Protein AF-0000000079002861 (afdb_homodimer)

Sequence (364 aa):
MEYLFELVPWKKKLVDEIVDLAKDFFSIYTIPEGPGGYPGIYSLATAMYLKYKYDLKTFPHVRLYDINRLALLSIANAVEAYGLDGLVLLRGDKPWQGRIVEDIGTEEALGLLKKKNYRFRKGAIISLRYPFEKIMERIRLGADFYHAINYDASKDQLLSMIYREASRLGVKILCIYSFRDWMEYLFELVPWKKKLVDEIVDLAKDFFSIYTIPEGPGGYPGIYSLATAMYLKYKYDLKTFPHVRLYDINRLALLSIANAVEAYGLDGLVLLRGDKPWQGRIVEDIGTEEALGLLKKKNYRFRKGAIISLRYPFEKIMERIRLGADFYHAINYDASKDQLLSMIYREASRLGVKILCIYSFRDW

Secondary structure (DSSP, 8-state):
--EEEE---S-HHHHHHHHHHHTTT--EEEE-SSGGG---S-HHHHHHHHHHHH--EEEEEEETTSB-HHHHHHHHHHHHHTT-SEEEEE--SPPSSS----SS-HHHHHHHHHHTT-SSEEEEEEETTS-HHHHHHHHTT--SEEEEES--GGGHHHHHHHHHHHHHHT-EEEEEEEGGG-/--EEEE---S-HHHHHHHHHHHTTT--EEEE-SSGGG---S-HHHHHHHHHHHH--EEEEEEEGGGB-HHHHHHHHHHHHHTT-SEEEEE--SPPSSS----SS-HHHHHHHHHHTT-SSEEEEEEETTS-HHHHHHHHTT--SEEEEES--GGGHHHHHHHHHHHHHHT-EEEEEEEGGG-

Structure (mmCIF, N/CA/C/O backbone):
data_AF-0000000079002861-model_v1
#
loop_
_entity.id
_entity.type
_entity.pdbx_description
1 polymer 'Methylenetetrahydrofolate reductase (NAD(P)H)'
#
loop_
_atom_site.group_PDB
_atom_site.id
_atom_site.type_symbol
_atom_site.label_atom_id
_atom_site.label_alt_id
_atom_site.label_comp_id
_atom_site.label_asym_id
_atom_site.label_entity_id
_atom_site.label_seq_id
_atom_site.pdbx_PDB_ins_code
_atom_site.Cartn_x
_atom_site.Cartn_y
_atom_site.Cartn_z
_atom_site.occupancy
_atom_site.B_iso_or_equiv
_atom_site.auth_seq_id
_atom_site.auth_comp_id
_atom_site.auth_asym_id
_atom_site.auth_atom_id
_atom_site.pdbx_PDB_model_num
ATOM 1 N N . MET A 1 1 ? -7.52 -27.984 -9.594 1 53.09 1 MET A N 1
ATOM 2 C CA . MET A 1 1 ? -7.055 -26.688 -10.078 1 53.09 1 MET A CA 1
ATOM 3 C C . MET A 1 1 ? -7.93 -25.562 -9.531 1 53.09 1 MET A C 1
ATOM 5 O O . MET A 1 1 ? -9.156 -25.703 -9.469 1 53.09 1 MET A O 1
ATOM 9 N N . GLU A 1 2 ? -7.305 -24.703 -8.742 1 64.56 2 GLU A N 1
ATOM 10 C CA . GLU A 1 2 ? -8.078 -23.562 -8.258 1 64.56 2 GLU A CA 1
ATOM 11 C C . GLU A 1 2 ? -8.055 -22.422 -9.266 1 64.56 2 GLU A C 1
ATOM 13 O O . GLU A 1 2 ? -7.051 -22.188 -9.945 1 64.56 2 GLU A O 1
ATOM 18 N N . TYR A 1 3 ? -9.258 -22.031 -9.648 1 71.38 3 TYR A N 1
ATOM 19 C CA . TYR A 1 3 ? -9.391 -20.922 -10.586 1 71.38 3 TYR A CA 1
ATOM 20 C C . TYR A 1 3 ? -9.523 -19.594 -9.852 1 71.38 3 TYR A C 1
ATOM 22 O O . TYR A 1 3 ? -10.195 -19.516 -8.82 1 71.38 3 TYR A O 1
ATOM 30 N N . LEU A 1 4 ? -8.594 -18.766 -10.266 1 81.06 4 LEU A N 1
ATOM 31 C CA . LEU A 1 4 ? -8.68 -17.406 -9.742 1 81.06 4 LEU A CA 1
ATOM 32 C C . LEU A 1 4 ? -9.016 -16.406 -10.852 1 81.06 4 LEU A C 1
ATOM 34 O O . LEU A 1 4 ? -8.711 -16.656 -12.016 1 81.06 4 LEU A O 1
ATOM 38 N N . PHE A 1 5 ? -9.734 -15.453 -10.438 1 85.88 5 PHE A N 1
ATOM 39 C CA . PHE A 1 5 ? -10.055 -14.375 -11.367 1 85.88 5 PHE A CA 1
ATOM 40 C C . PHE A 1 5 ? -9.047 -13.234 -11.242 1 85.88 5 PHE A C 1
ATOM 42 O O . PHE A 1 5 ? -8.766 -12.766 -10.141 1 85.88 5 PHE A O 1
ATOM 49 N N . GLU A 1 6 ? -8.461 -12.891 -12.32 1 89.69 6 GLU A N 1
ATOM 50 C CA . GLU A 1 6 ? -7.594 -11.719 -12.312 1 89.69 6 GLU A CA 1
ATOM 51 C C . GLU A 1 6 ? -8.398 -10.43 -12.453 1 89.69 6 GLU A C 1
ATOM 53 O O . GLU A 1 6 ? -9.109 -10.25 -13.445 1 89.69 6 GLU A O 1
ATOM 58 N N . LEU A 1 7 ? -8.328 -9.594 -11.539 1 92.69 7 LEU A N 1
ATOM 59 C CA . LEU A 1 7 ? -8.984 -8.297 -11.555 1 92.69 7 LEU A CA 1
ATOM 60 C C . LEU A 1 7 ? -7.965 -7.164 -11.617 1 92.69 7 LEU A C 1
ATOM 62 O O . LEU A 1 7 ? -7.27 -6.898 -10.633 1 92.69 7 LEU A O 1
ATOM 66 N N . VAL A 1 8 ? -7.852 -6.508 -12.773 1 93.25 8 VAL A N 1
ATOM 67 C CA . VAL A 1 8 ? -6.949 -5.371 -12.93 1 93.25 8 VAL A CA 1
ATOM 68 C C . VAL A 1 8 ? -7.633 -4.102 -12.43 1 93.25 8 VAL A C 1
ATOM 70 O O . VAL A 1 8 ? -8.664 -3.689 -12.961 1 93.25 8 VAL A O 1
ATOM 73 N N . PRO A 1 9 ? -7.07 -3.473 -11.445 1 96.88 9 PRO A N 1
ATOM 74 C CA . PRO A 1 9 ? -7.773 -2.359 -10.797 1 96.88 9 PRO A CA 1
ATOM 75 C C . PRO A 1 9 ? -7.422 -1.007 -11.414 1 96.88 9 PRO A C 1
ATOM 77 O O . PRO A 1 9 ? -6.828 -0.156 -10.75 1 96.88 9 PRO A O 1
ATOM 80 N N . TRP A 1 10 ? -7.977 -0.699 -12.57 1 96.25 10 TRP A N 1
ATOM 81 C CA . TRP A 1 10 ? -7.727 0.567 -13.25 1 96.25 10 TRP A CA 1
ATOM 82 C C . TRP A 1 10 ? -8.633 1.666 -12.711 1 96.25 10 TRP A C 1
ATOM 84 O O . TRP A 1 10 ? -8.18 2.789 -12.469 1 96.25 10 TRP A O 1
ATOM 94 N N . LYS A 1 11 ? -9.898 1.32 -12.594 1 96.62 11 LYS A N 1
ATOM 95 C CA . LYS A 1 11 ? -10.922 2.225 -12.086 1 96.62 11 LYS A CA 1
ATOM 96 C C . LYS A 1 11 ? -11.844 1.511 -11.102 1 96.62 11 LYS A C 1
ATOM 98 O O . LYS A 1 11 ? -12.188 0.343 -11.297 1 96.62 11 LYS A O 1
ATOM 103 N N . LYS A 1 12 ? -12.188 2.248 -10.125 1 97 12 LYS A N 1
ATOM 104 C CA . LYS A 1 12 ? -13.047 1.662 -9.102 1 97 12 LYS A CA 1
ATOM 105 C C . LYS A 1 12 ? -14.359 1.176 -9.711 1 97 12 LYS A C 1
ATOM 107 O O . LYS A 1 12 ? -14.867 0.11 -9.344 1 97 12 LYS A O 1
ATOM 112 N N . LYS A 1 13 ? -14.961 1.957 -10.578 1 96.5 13 LYS A N 1
ATOM 113 C CA . LYS A 1 13 ? -16.219 1.568 -11.211 1 96.5 13 LYS A CA 1
ATOM 114 C C . LYS A 1 13 ? -16.078 0.218 -11.914 1 96.5 13 LYS A C 1
ATOM 116 O O . LYS A 1 13 ? -16.969 -0.636 -11.797 1 96.5 13 LYS A O 1
ATOM 121 N N . LEU A 1 14 ? -15.023 0.038 -12.633 1 94.69 14 LEU A N 1
ATOM 122 C CA . LEU A 1 14 ? -14.773 -1.219 -13.328 1 94.69 14 LEU A CA 1
ATOM 123 C C . LEU A 1 14 ? -14.57 -2.359 -12.336 1 94.69 14 LEU A C 1
ATOM 125 O O . LEU A 1 14 ? -15.062 -3.469 -12.555 1 94.69 14 LEU A O 1
ATOM 129 N N . VAL A 1 15 ? -13.875 -2.098 -11.242 1 95.81 15 VAL A N 1
ATOM 130 C CA . VAL A 1 15 ? -13.672 -3.082 -10.18 1 95.81 15 VAL A CA 1
ATOM 131 C C . VAL A 1 15 ? -15.023 -3.551 -9.648 1 95.81 15 VAL A C 1
ATOM 133 O O . VAL A 1 15 ? -15.289 -4.754 -9.578 1 95.81 15 VAL A O 1
ATOM 136 N N . ASP A 1 16 ? -15.875 -2.588 -9.359 1 96.38 16 ASP A N 1
ATOM 137 C CA . ASP A 1 16 ? -17.188 -2.91 -8.812 1 96.38 16 ASP A CA 1
ATOM 138 C C . ASP A 1 16 ? -18.016 -3.711 -9.812 1 96.38 16 ASP A C 1
ATOM 140 O O . ASP A 1 16 ? -18.656 -4.695 -9.445 1 96.38 16 ASP A O 1
ATOM 144 N N . GLU A 1 17 ? -18 -3.32 -11.039 1 95.19 17 GLU A N 1
ATOM 145 C CA . GLU A 1 17 ? -18.766 -3.996 -12.078 1 95.19 17 GLU A CA 1
ATOM 146 C C . GLU A 1 17 ? -18.297 -5.434 -12.266 1 95.19 17 GLU A C 1
ATOM 148 O O . GLU A 1 17 ? -19.109 -6.352 -12.391 1 95.19 17 GLU A O 1
ATOM 153 N N . ILE A 1 18 ? -17.016 -5.613 -12.281 1 92.25 18 ILE A N 1
ATOM 154 C CA . ILE A 1 18 ? -16.438 -6.941 -12.461 1 92.25 18 ILE A CA 1
ATOM 155 C C . ILE A 1 18 ? -16.812 -7.832 -11.273 1 92.25 18 ILE A C 1
ATOM 157 O O . ILE A 1 18 ? -17.219 -8.977 -11.461 1 92.25 18 ILE A O 1
ATOM 161 N N . VAL A 1 19 ? -16.688 -7.309 -10.07 1 94.06 19 VAL A N 1
ATOM 162 C CA . VAL A 1 19 ? -17 -8.078 -8.867 1 94.06 19 VAL A CA 1
ATOM 163 C C . VAL A 1 19 ? -18.484 -8.453 -8.867 1 94.06 19 VAL A C 1
ATOM 165 O O . VAL A 1 19 ? -18.844 -9.602 -8.602 1 94.06 19 VAL A O 1
ATOM 168 N N . ASP A 1 20 ? -19.328 -7.512 -9.211 1 94.25 20 ASP A N 1
ATOM 169 C CA . ASP A 1 20 ? -20.766 -7.762 -9.234 1 94.25 20 ASP A CA 1
ATOM 170 C C . ASP A 1 20 ? -21.109 -8.883 -10.211 1 94.25 20 ASP A C 1
ATOM 172 O O . ASP A 1 20 ? -22.031 -9.68 -9.953 1 94.25 20 ASP A O 1
ATOM 176 N N . LEU A 1 21 ? -20.344 -8.953 -11.258 1 91.06 21 LEU A N 1
ATOM 177 C CA . LEU A 1 21 ? -20.594 -9.938 -12.305 1 91.06 21 LEU A CA 1
ATOM 178 C C . LEU A 1 21 ? -19.969 -11.281 -11.945 1 91.06 21 LEU A C 1
ATOM 180 O O . LEU A 1 21 ? -20.547 -12.336 -12.227 1 91.06 21 LEU A O 1
ATOM 184 N N . ALA A 1 22 ? -18.844 -11.25 -11.297 1 90.38 22 ALA A N 1
ATOM 185 C CA . ALA A 1 22 ? -18.016 -12.445 -11.227 1 90.38 22 ALA A CA 1
ATOM 186 C C . ALA A 1 22 ? -18.078 -13.086 -9.844 1 90.38 22 ALA A C 1
ATOM 188 O O . ALA A 1 22 ? -17.719 -14.25 -9.672 1 90.38 22 ALA A O 1
ATOM 189 N N . LYS A 1 23 ? -18.531 -12.344 -8.82 1 89.62 23 LYS A N 1
ATOM 190 C CA . LYS A 1 23 ? -18.391 -12.773 -7.434 1 89.62 23 LYS A CA 1
ATOM 191 C C . LYS A 1 23 ? -19.172 -14.07 -7.184 1 89.62 23 LYS A C 1
ATOM 193 O O . LYS A 1 23 ? -18.828 -14.836 -6.277 1 89.62 23 LYS A O 1
ATOM 198 N N . ASP A 1 24 ? -20.188 -14.359 -7.961 1 89.88 24 ASP A N 1
ATOM 199 C CA . ASP A 1 24 ? -20.969 -15.578 -7.773 1 89.88 24 ASP A CA 1
ATOM 200 C C . ASP A 1 24 ? -20.266 -16.781 -8.414 1 89.88 24 ASP A C 1
ATOM 202 O O . ASP A 1 24 ? -20.625 -17.922 -8.148 1 89.88 24 ASP A O 1
ATOM 206 N N . PHE A 1 25 ? -19.25 -16.562 -9.266 1 85.62 25 PHE A N 1
ATOM 207 C CA . PHE A 1 25 ? -18.562 -17.625 -9.992 1 85.62 25 PHE A CA 1
ATOM 208 C C . PHE A 1 25 ? -17.141 -17.797 -9.469 1 85.62 25 PHE A C 1
ATOM 210 O O . PHE A 1 25 ? -16.578 -18.891 -9.539 1 85.62 25 PHE A O 1
ATOM 217 N N . PHE A 1 26 ? -16.562 -16.734 -9.055 1 86.5 26 PHE A N 1
ATOM 218 C CA . PHE A 1 26 ? -15.203 -16.75 -8.547 1 86.5 26 PHE A CA 1
ATOM 219 C C . PHE A 1 26 ? -15.156 -16.203 -7.117 1 86.5 26 PHE A C 1
ATOM 221 O O . PHE A 1 26 ? -15.625 -15.102 -6.852 1 86.5 26 PHE A O 1
ATOM 228 N N . SER A 1 27 ? -14.523 -16.953 -6.305 1 86.5 27 SER A N 1
ATOM 229 C CA . SER A 1 27 ? -14.438 -16.516 -4.914 1 86.5 27 SER A CA 1
ATOM 230 C C . SER A 1 27 ? -13.039 -16 -4.59 1 86.5 27 SER A C 1
ATOM 232 O O . SER A 1 27 ? -12.812 -15.445 -3.514 1 86.5 27 SER A O 1
ATOM 234 N N . ILE A 1 28 ? -12.109 -16.156 -5.504 1 89.56 28 ILE A N 1
ATOM 235 C CA . ILE A 1 28 ? -10.727 -15.766 -5.262 1 89.56 28 ILE A CA 1
ATOM 236 C C . ILE A 1 28 ? -10.25 -14.836 -6.379 1 89.56 28 ILE A C 1
ATOM 238 O O . ILE A 1 28 ? -10.422 -15.141 -7.559 1 89.56 28 ILE A O 1
ATOM 242 N N . TYR A 1 29 ? -9.695 -13.734 -5.965 1 92.44 29 TYR A N 1
ATOM 243 C CA . TYR A 1 29 ? -9.25 -12.727 -6.918 1 92.44 29 TYR A CA 1
ATOM 244 C C . TYR A 1 29 ? -7.762 -12.438 -6.75 1 92.44 29 TYR A C 1
ATOM 246 O O . TYR A 1 29 ? -7.273 -12.289 -5.629 1 92.44 29 TYR A O 1
ATOM 254 N N . THR A 1 30 ? -7.059 -12.469 -7.879 1 93.94 30 THR A N 1
ATOM 255 C CA . THR A 1 30 ? -5.688 -11.961 -7.91 1 93.94 30 THR A CA 1
ATOM 256 C C . THR A 1 30 ? -5.641 -10.562 -8.516 1 93.94 30 THR A C 1
ATOM 258 O O . THR A 1 30 ? -6.336 -10.273 -9.484 1 93.94 30 THR A O 1
ATOM 261 N N . ILE A 1 31 ? -4.906 -9.648 -7.852 1 96.12 31 ILE A N 1
ATOM 262 C CA . ILE A 1 31 ? -4.941 -8.242 -8.219 1 96.12 31 ILE A CA 1
ATOM 263 C C . ILE A 1 31 ? -3.545 -7.781 -8.633 1 96.12 31 ILE A C 1
ATOM 265 O O . ILE A 1 31 ? -2.691 -7.516 -7.781 1 96.12 31 ILE A O 1
ATOM 269 N N . PRO A 1 32 ? -3.322 -7.641 -9.93 1 95.38 32 PRO A N 1
ATOM 270 C CA . PRO A 1 32 ? -2.002 -7.188 -10.375 1 95.38 32 PRO A CA 1
ATOM 271 C C . PRO A 1 32 ? -1.705 -5.746 -9.969 1 95.38 32 PRO A C 1
ATOM 273 O O . PRO A 1 32 ? -2.629 -4.969 -9.719 1 95.38 32 PRO A O 1
ATOM 276 N N . GLU A 1 33 ? -0.44 -5.453 -9.82 1 96.81 33 GLU A N 1
ATOM 277 C CA . GLU A 1 33 ? 0.03 -4.102 -9.531 1 96.81 33 GLU A CA 1
ATOM 278 C C . GLU A 1 33 ? 0.757 -3.5 -10.727 1 96.81 33 GLU A C 1
ATOM 280 O O . GLU A 1 33 ? 1.729 -4.074 -11.227 1 96.81 33 GLU A O 1
ATOM 285 N N . GLY A 1 34 ? 0.247 -2.359 -11.203 1 95.38 34 GLY A N 1
ATOM 286 C CA . GLY A 1 34 ? 0.919 -1.559 -12.211 1 95.38 34 GLY A CA 1
ATOM 287 C C . GLY A 1 34 ? 1.228 -2.332 -13.477 1 95.38 34 GLY A C 1
ATOM 288 O O . GLY A 1 34 ? 2.355 -2.299 -13.977 1 95.38 34 GLY A O 1
ATOM 289 N N . PRO A 1 35 ? 0.262 -3.07 -14.031 1 92.62 35 PRO A N 1
ATOM 290 C CA . PRO A 1 35 ? 0.544 -3.779 -15.281 1 92.62 35 PRO A CA 1
ATOM 291 C C . PRO A 1 35 ? 1.126 -2.867 -16.359 1 92.62 35 PRO A C 1
ATOM 293 O O . PRO A 1 35 ? 0.682 -1.728 -16.516 1 92.62 35 PRO A O 1
ATOM 296 N N . GLY A 1 36 ? 2.15 -3.314 -17.031 1 93.5 36 GLY A N 1
ATOM 297 C CA . GLY A 1 36 ? 2.785 -2.553 -18.094 1 93.5 36 GLY A CA 1
ATOM 298 C C . GLY A 1 36 ? 3.631 -1.401 -17.578 1 93.5 36 GLY A C 1
ATOM 299 O O . GLY A 1 36 ? 4.199 -0.641 -18.359 1 93.5 36 GLY A O 1
ATOM 300 N N . GLY A 1 37 ? 3.742 -1.279 -16.312 1 96.69 37 GLY A N 1
ATOM 301 C CA . GLY A 1 37 ? 4.512 -0.197 -15.711 1 96.69 37 GLY A CA 1
ATOM 302 C C . GLY A 1 37 ? 3.707 1.075 -15.531 1 96.69 37 GLY A C 1
ATOM 303 O O . GLY A 1 37 ? 4.273 2.162 -15.406 1 96.69 37 GLY A O 1
ATOM 304 N N . TYR A 1 38 ? 2.395 0.892 -15.586 1 97.5 38 TYR A N 1
ATOM 305 C CA . TYR A 1 38 ? 1.509 2.035 -15.398 1 97.5 38 TYR A CA 1
ATOM 306 C C . TYR A 1 38 ? 0.781 1.946 -14.062 1 97.5 38 TYR A C 1
ATOM 308 O O . TYR A 1 38 ? 0.34 0.868 -13.656 1 97.5 38 TYR A O 1
ATOM 316 N N . PRO A 1 39 ? 0.664 3.09 -13.414 1 97.56 39 PRO A N 1
ATOM 317 C CA . PRO A 1 39 ? 0.015 3.059 -12.102 1 97.56 39 PRO A CA 1
ATOM 318 C C . PRO A 1 39 ? -1.497 2.871 -12.195 1 97.56 39 PRO A C 1
ATOM 320 O O . PRO A 1 39 ? -2.182 3.66 -12.852 1 97.56 39 PRO A O 1
ATOM 323 N N . GLY A 1 40 ? -2.027 1.816 -11.719 1 97.88 40 GLY A N 1
ATOM 324 C CA . GLY A 1 40 ? -3.439 1.642 -11.422 1 97.88 40 GLY A CA 1
ATOM 325 C C . GLY A 1 40 ? -3.787 1.948 -9.977 1 97.88 40 GLY A C 1
ATOM 326 O O . GLY A 1 40 ? -3.088 2.719 -9.312 1 97.88 40 GLY A O 1
ATOM 327 N N . ILE A 1 41 ? -4.965 1.415 -9.531 1 98.75 41 ILE A N 1
ATOM 328 C CA . ILE A 1 41 ? -5.266 1.455 -8.109 1 98.75 41 ILE A CA 1
ATOM 329 C C . ILE A 1 41 ? -4.387 0.453 -7.363 1 98.75 41 ILE A C 1
ATOM 331 O O . ILE A 1 41 ? -4.242 -0.693 -7.793 1 98.75 41 ILE A O 1
ATOM 335 N N . TYR A 1 42 ? -3.775 0.962 -6.324 1 98.81 42 TYR A N 1
ATOM 336 C CA . TYR A 1 42 ? -2.83 0.133 -5.586 1 98.81 42 TYR A CA 1
ATOM 337 C C . TYR A 1 42 ? -3.445 -1.219 -5.242 1 98.81 42 TYR A C 1
ATOM 339 O O . TYR A 1 42 ? -4.535 -1.285 -4.668 1 98.81 42 TYR A O 1
ATOM 347 N N . SER A 1 43 ? -2.744 -2.293 -5.523 1 98.69 43 SER A N 1
ATOM 348 C CA . SER A 1 43 ? -3.268 -3.654 -5.453 1 98.69 43 SER A CA 1
ATOM 349 C C . SER A 1 43 ? -3.674 -4.016 -4.027 1 98.69 43 SER A C 1
ATOM 351 O O . SER A 1 43 ? -4.738 -4.598 -3.811 1 98.69 43 SER A O 1
ATOM 353 N N . LEU A 1 44 ? -2.824 -3.674 -3.049 1 98.88 44 LEU A N 1
ATOM 354 C CA . LEU A 1 44 ? -3.113 -4.004 -1.657 1 98.88 44 LEU A CA 1
ATOM 355 C C . LEU A 1 44 ? -4.387 -3.312 -1.188 1 98.88 44 LEU A C 1
ATOM 357 O O . LEU A 1 44 ? -5.215 -3.922 -0.504 1 98.88 44 LEU A O 1
ATOM 361 N N . ALA A 1 45 ? -4.582 -2.07 -1.528 1 98.88 45 ALA A N 1
ATOM 362 C CA . ALA A 1 45 ? -5.793 -1.345 -1.16 1 98.88 45 ALA A CA 1
ATOM 363 C C . ALA A 1 45 ? -7.027 -1.987 -1.786 1 98.88 45 ALA A C 1
ATOM 365 O O . ALA A 1 45 ? -8.07 -2.098 -1.142 1 98.88 45 ALA A O 1
ATOM 366 N N . THR A 1 46 ? -6.902 -2.391 -3.02 1 98.75 46 THR A N 1
ATOM 367 C CA . THR A 1 46 ? -8.008 -3.045 -3.709 1 98.75 46 THR A CA 1
ATOM 368 C C . THR A 1 46 ? -8.344 -4.383 -3.051 1 98.75 46 THR A C 1
ATOM 370 O O . THR A 1 46 ? -9.516 -4.727 -2.893 1 98.75 46 THR A O 1
ATOM 373 N N . ALA A 1 47 ? -7.301 -5.09 -2.693 1 98.62 47 ALA A N 1
ATOM 374 C CA . ALA A 1 47 ? -7.508 -6.348 -1.979 1 98.62 47 ALA A CA 1
ATOM 375 C C . ALA A 1 47 ? -8.273 -6.121 -0.68 1 98.62 47 ALA A C 1
ATOM 377 O O . ALA A 1 47 ? -9.195 -6.875 -0.358 1 98.62 47 ALA A O 1
ATOM 378 N N . MET A 1 48 ? -7.898 -5.086 0.078 1 98.69 48 MET A N 1
ATOM 379 C CA . MET A 1 48 ? -8.586 -4.742 1.319 1 98.69 48 MET A CA 1
ATOM 380 C C . MET A 1 48 ? -10.047 -4.383 1.052 1 98.69 48 MET A C 1
ATOM 382 O O . MET A 1 48 ? -10.938 -4.809 1.788 1 98.69 48 MET A O 1
ATOM 386 N N . TYR A 1 49 ? -10.266 -3.629 -0.029 1 98.62 49 TYR A N 1
ATOM 387 C CA . TYR A 1 49 ? -11.609 -3.232 -0.433 1 98.62 49 TYR A CA 1
ATOM 388 C C . TYR A 1 49 ? -12.477 -4.453 -0.715 1 98.62 49 TYR A C 1
ATOM 390 O O . TYR A 1 49 ? -13.578 -4.57 -0.182 1 98.62 49 TYR A O 1
ATOM 398 N N . LEU A 1 50 ? -11.961 -5.344 -1.507 1 97.75 50 LEU A N 1
ATOM 399 C CA . LEU A 1 50 ? -12.703 -6.543 -1.882 1 97.75 50 LEU A CA 1
ATOM 400 C C . LEU A 1 50 ? -12.992 -7.406 -0.66 1 97.75 50 LEU A C 1
ATOM 402 O O . LEU A 1 50 ? -14.078 -7.969 -0.534 1 97.75 50 LEU A O 1
ATOM 406 N N . LYS A 1 51 ? -12.039 -7.527 0.228 1 97.38 51 LYS A N 1
ATOM 407 C CA . LYS A 1 51 ? -12.195 -8.359 1.415 1 97.38 51 LYS A CA 1
ATOM 408 C C . LYS A 1 51 ? -13.258 -7.789 2.35 1 97.38 51 LYS A C 1
ATOM 410 O O . LYS A 1 51 ? -14.195 -8.492 2.744 1 97.38 51 LYS A O 1
ATOM 415 N N . TYR A 1 52 ? -13.211 -6.551 2.623 1 97.06 52 TYR A N 1
ATOM 416 C CA . TYR A 1 52 ? -14.016 -6.012 3.717 1 97.06 52 TYR A CA 1
ATOM 417 C C . TYR A 1 52 ? -15.367 -5.516 3.211 1 97.06 52 TYR A C 1
ATOM 419 O O . TYR A 1 52 ? -16.328 -5.449 3.973 1 97.06 52 TYR A O 1
ATOM 427 N N . LYS A 1 53 ? -15.438 -5.199 1.916 1 95.44 53 LYS A N 1
ATOM 428 C CA . LYS A 1 53 ? -16.719 -4.773 1.371 1 95.44 53 LYS A CA 1
ATOM 429 C C . LYS A 1 53 ? -17.516 -5.965 0.848 1 95.44 53 LYS A C 1
ATOM 431 O O . LYS A 1 53 ? -18.75 -5.996 0.963 1 95.44 53 LYS A O 1
ATOM 436 N N . TYR A 1 54 ? -16.797 -7.016 0.256 1 94.69 54 TYR A N 1
ATOM 437 C CA . TYR A 1 54 ? -17.5 -8.07 -0.468 1 94.69 54 TYR A CA 1
ATOM 438 C C . TYR A 1 54 ? -17.203 -9.438 0.142 1 94.69 54 TYR A C 1
ATOM 440 O O . TYR A 1 54 ? -17.766 -10.445 -0.282 1 94.69 54 TYR A O 1
ATOM 448 N N . ASP A 1 55 ? -16.359 -9.492 1.112 1 95.06 55 ASP A N 1
ATOM 449 C CA . ASP A 1 55 ? -15.977 -10.742 1.768 1 95.06 55 ASP A CA 1
ATOM 450 C C . ASP A 1 55 ? -15.375 -11.727 0.769 1 95.06 55 ASP A C 1
ATOM 452 O O . ASP A 1 55 ? -15.766 -12.898 0.726 1 95.06 55 ASP A O 1
ATOM 456 N N . LEU A 1 56 ? -14.477 -11.266 -0.058 1 96 56 LEU A N 1
ATOM 457 C CA . LEU A 1 56 ? -13.82 -12.078 -1.075 1 96 56 LEU A CA 1
ATOM 458 C C . LEU A 1 56 ? -12.383 -12.398 -0.673 1 96 56 LEU A C 1
ATOM 460 O O . LEU A 1 56 ? -11.773 -11.664 0.11 1 96 56 LEU A O 1
ATOM 464 N N . LYS A 1 57 ? -11.867 -13.5 -1.16 1 95.25 57 LYS A N 1
ATOM 465 C CA . LYS A 1 57 ? -10.461 -13.852 -1.01 1 95.25 57 LYS A CA 1
ATOM 466 C C . LYS A 1 57 ? -9.602 -13.156 -2.059 1 95.25 57 LYS A C 1
ATOM 468 O O . LYS A 1 57 ? -10 -13.039 -3.219 1 95.25 57 LYS A O 1
ATOM 473 N N . THR A 1 58 ? -8.43 -12.688 -1.618 1 95.56 58 THR A N 1
ATOM 474 C CA . THR A 1 58 ? -7.688 -11.844 -2.543 1 95.56 58 THR A CA 1
ATOM 475 C C . THR A 1 58 ? -6.188 -12.102 -2.426 1 95.56 58 THR A C 1
ATOM 477 O O . THR A 1 58 ? -5.695 -12.453 -1.352 1 95.56 58 THR A O 1
ATOM 480 N N . PHE A 1 59 ? -5.465 -11.969 -3.523 1 96 59 PHE A N 1
ATOM 481 C CA . PHE A 1 59 ? -4.012 -12 -3.633 1 96 59 PHE A CA 1
ATOM 482 C C . PHE A 1 59 ? -3.49 -10.719 -4.285 1 96 59 PHE A C 1
ATOM 484 O O . PHE A 1 59 ? -3.455 -10.609 -5.512 1 96 59 PHE A O 1
ATOM 491 N N . PRO A 1 60 ? -3.09 -9.742 -3.455 1 98.38 60 PRO A N 1
ATOM 492 C CA . PRO A 1 60 ? -2.461 -8.578 -4.082 1 98.38 60 PRO A CA 1
ATOM 493 C C . PRO A 1 60 ? -1.053 -8.867 -4.594 1 98.38 60 PRO A C 1
ATOM 495 O O . PRO A 1 60 ? -0.336 -9.68 -4.004 1 98.38 60 PRO A O 1
ATOM 498 N N . HIS A 1 61 ? -0.706 -8.266 -5.699 1 97.94 61 HIS A N 1
ATOM 499 C CA . HIS A 1 61 ? 0.658 -8.32 -6.215 1 97.94 61 HIS A CA 1
ATOM 500 C C . HIS A 1 61 ? 1.495 -7.164 -5.676 1 97.94 61 HIS A C 1
ATOM 502 O O . HIS A 1 61 ? 0.976 -6.066 -5.449 1 97.94 61 HIS A O 1
ATOM 508 N N . VAL A 1 62 ? 2.742 -7.426 -5.496 1 98.12 62 VAL A N 1
ATOM 509 C CA . VAL A 1 62 ? 3.67 -6.359 -5.133 1 98.12 62 VAL A CA 1
ATOM 510 C C . VAL A 1 62 ? 4.828 -6.32 -6.129 1 98.12 62 VAL A C 1
ATOM 512 O O . VAL A 1 62 ? 5.41 -7.355 -6.457 1 98.12 62 VAL A O 1
ATOM 515 N N . ARG A 1 63 ? 5.098 -5.129 -6.648 1 97.44 63 ARG A N 1
ATOM 516 C CA . ARG A 1 63 ? 6.211 -4.895 -7.562 1 97.44 63 ARG A CA 1
ATOM 517 C C . ARG A 1 63 ? 7.473 -4.512 -6.797 1 97.44 63 ARG A C 1
ATOM 519 O O . ARG A 1 63 ? 7.523 -3.453 -6.164 1 97.44 63 ARG A O 1
ATOM 526 N N . LEU A 1 64 ? 8.445 -5.289 -6.965 1 97.81 64 LEU A N 1
ATOM 527 C CA . LEU A 1 64 ? 9.688 -5.043 -6.246 1 97.81 64 LEU A CA 1
ATOM 528 C C . LEU A 1 64 ? 10.5 -3.938 -6.918 1 97.81 64 LEU A C 1
ATOM 530 O O . LEU A 1 64 ? 11.383 -3.346 -6.297 1 97.81 64 LEU A O 1
ATOM 534 N N . TYR A 1 65 ? 10.148 -3.598 -8.148 1 97.88 65 TYR A N 1
ATOM 535 C CA . TYR A 1 65 ? 10.758 -2.48 -8.859 1 97.88 65 TYR A CA 1
ATOM 536 C C . TYR A 1 65 ? 10.375 -1.151 -8.227 1 97.88 65 TYR A C 1
ATOM 538 O O . TYR A 1 65 ? 11.016 -0.127 -8.477 1 97.88 65 TYR A O 1
ATOM 546 N N . ASP A 1 66 ? 9.422 -1.182 -7.336 1 98.19 66 ASP A N 1
ATOM 547 C CA . ASP A 1 66 ? 8.859 0.109 -6.953 1 98.19 66 ASP A CA 1
ATOM 548 C C . ASP A 1 66 ? 9.102 0.398 -5.473 1 98.19 66 ASP A C 1
ATOM 550 O O . ASP A 1 66 ? 8.844 1.509 -5.004 1 98.19 66 ASP A O 1
ATOM 554 N N . ILE A 1 67 ? 9.602 -0.573 -4.734 1 98.25 67 ILE A N 1
ATOM 555 C CA . ILE A 1 67 ? 9.633 -0.408 -3.285 1 98.25 67 ILE A CA 1
ATOM 556 C C . ILE A 1 67 ? 10.945 -0.97 -2.732 1 98.25 67 ILE A C 1
ATOM 558 O O . ILE A 1 67 ? 11.609 -1.767 -3.395 1 98.25 67 ILE A O 1
ATOM 562 N N . ASN A 1 68 ? 11.305 -0.498 -1.536 1 98.31 68 ASN A N 1
ATOM 563 C CA . ASN A 1 68 ? 12.445 -1.1 -0.848 1 98.31 68 ASN A CA 1
ATOM 564 C C . ASN A 1 68 ? 11.992 -2.176 0.137 1 98.31 68 ASN A C 1
ATOM 566 O O . ASN A 1 68 ? 10.805 -2.49 0.223 1 98.31 68 ASN A O 1
ATOM 570 N N . ARG A 1 69 ? 12.922 -2.805 0.849 1 98.06 69 ARG A N 1
ATOM 571 C CA . ARG A 1 69 ? 12.656 -3.93 1.739 1 98.06 69 ARG A CA 1
ATOM 572 C C . ARG A 1 69 ? 11.75 -3.512 2.893 1 98.06 69 ARG A C 1
ATOM 574 O O . ARG A 1 69 ? 10.93 -4.305 3.363 1 98.06 69 ARG A O 1
ATOM 581 N N . LEU A 1 70 ? 11.883 -2.262 3.4 1 98.31 70 LEU A N 1
ATOM 582 C CA . LEU A 1 70 ? 11.023 -1.824 4.496 1 98.31 70 LEU A CA 1
ATOM 583 C C . LEU A 1 70 ? 9.562 -1.811 4.066 1 98.31 70 LEU A C 1
ATOM 585 O O . LEU A 1 70 ? 8.695 -2.316 4.785 1 98.31 70 LEU A O 1
ATOM 589 N N . ALA A 1 71 ? 9.32 -1.205 2.914 1 98.38 71 ALA A N 1
ATOM 590 C CA . ALA A 1 71 ? 7.953 -1.191 2.406 1 98.38 71 ALA A CA 1
ATOM 591 C C . ALA A 1 71 ? 7.43 -2.611 2.197 1 98.38 71 ALA A C 1
ATOM 593 O O . ALA A 1 71 ? 6.27 -2.902 2.5 1 98.38 71 ALA A O 1
ATOM 594 N N . LEU A 1 72 ? 8.25 -3.479 1.636 1 98.62 72 LEU A N 1
ATOM 595 C CA . LEU A 1 72 ? 7.852 -4.867 1.438 1 98.62 72 LEU A CA 1
ATOM 596 C C . LEU A 1 72 ? 7.414 -5.5 2.754 1 98.62 72 LEU A C 1
ATOM 598 O O . L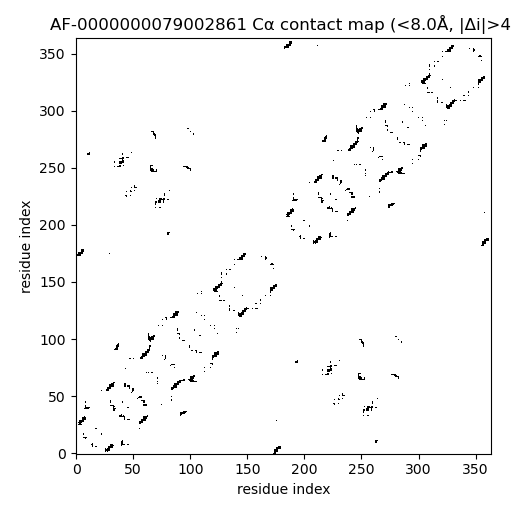EU A 1 72 ? 6.375 -6.164 2.812 1 98.62 72 LEU A O 1
ATOM 602 N N . LEU A 1 73 ? 8.188 -5.281 3.77 1 98.56 73 LEU A N 1
ATOM 603 C CA . LEU A 1 73 ? 7.875 -5.859 5.07 1 98.56 73 LEU A CA 1
ATOM 604 C C . LEU A 1 73 ? 6.586 -5.266 5.629 1 98.56 73 LEU A C 1
ATOM 606 O O . LEU A 1 73 ? 5.773 -5.977 6.227 1 98.56 73 LEU A O 1
ATOM 610 N N . SER A 1 74 ? 6.387 -3.963 5.473 1 98.62 74 SER A N 1
ATOM 611 C CA . SER A 1 74 ? 5.141 -3.342 5.918 1 98.62 74 SER A CA 1
ATOM 612 C C . SER A 1 74 ? 3.939 -3.93 5.188 1 98.62 74 SER A C 1
ATOM 614 O O . SER A 1 74 ? 2.893 -4.172 5.793 1 98.62 74 SER A O 1
ATOM 616 N N . ILE A 1 75 ? 4.082 -4.152 3.895 1 98.88 75 ILE A N 1
ATOM 617 C CA . ILE A 1 75 ? 3.025 -4.746 3.082 1 98.88 75 ILE A CA 1
ATOM 618 C C . ILE A 1 75 ? 2.742 -6.168 3.564 1 98.88 75 ILE A C 1
ATOM 620 O O . ILE A 1 75 ? 1.584 -6.551 3.746 1 98.88 75 ILE A O 1
ATOM 624 N N . ALA A 1 76 ? 3.801 -6.914 3.775 1 98.75 76 ALA A N 1
ATOM 625 C CA . ALA A 1 76 ? 3.65 -8.281 4.281 1 98.75 76 ALA A CA 1
ATOM 626 C C . ALA A 1 76 ? 2.953 -8.289 5.637 1 98.75 76 ALA A C 1
ATOM 628 O O . ALA A 1 76 ? 2.096 -9.133 5.895 1 98.75 76 ALA A O 1
ATOM 629 N N . ASN A 1 77 ? 3.33 -7.336 6.492 1 98.75 77 ASN A N 1
ATOM 630 C CA . ASN A 1 77 ? 2.66 -7.195 7.781 1 98.75 77 ASN A CA 1
ATOM 631 C C . ASN A 1 77 ? 1.162 -6.961 7.613 1 98.75 77 ASN A C 1
ATOM 633 O O . ASN A 1 77 ? 0.355 -7.484 8.383 1 98.75 77 ASN A O 1
ATOM 637 N N . ALA A 1 78 ? 0.8 -6.184 6.691 1 98.88 78 ALA A N 1
ATOM 638 C CA . ALA A 1 78 ? -0.611 -5.895 6.445 1 98.88 78 ALA A CA 1
ATOM 639 C C . ALA A 1 78 ? -1.352 -7.148 5.98 1 98.88 78 ALA A C 1
ATOM 641 O O . ALA A 1 78 ? -2.455 -7.434 6.453 1 98.88 78 ALA A O 1
ATOM 642 N N . VAL A 1 79 ? -0.725 -7.867 5.016 1 98.81 79 VAL A N 1
ATOM 643 C CA . VAL A 1 79 ? -1.323 -9.102 4.516 1 98.81 79 VAL A CA 1
ATOM 644 C C . VAL A 1 79 ? -1.571 -10.062 5.68 1 98.81 79 VAL A C 1
ATOM 646 O O . VAL A 1 79 ? -2.646 -10.664 5.777 1 98.81 79 VAL A O 1
ATOM 649 N N . GLU A 1 80 ? -0.607 -10.141 6.527 1 98.62 80 GLU A N 1
ATOM 650 C CA . GLU A 1 80 ? -0.704 -11 7.703 1 98.62 80 GLU A CA 1
ATOM 651 C C . GLU A 1 80 ? -1.767 -10.5 8.672 1 98.62 80 GLU A C 1
ATOM 653 O O . GLU A 1 80 ? -2.652 -11.25 9.078 1 98.62 80 GLU A O 1
ATOM 658 N N . ALA A 1 81 ? -1.701 -9.266 9.062 1 98.56 81 ALA A N 1
ATOM 659 C CA . ALA A 1 81 ? -2.529 -8.68 10.109 1 98.56 81 ALA A CA 1
ATOM 660 C C . ALA A 1 81 ? -4.004 -8.688 9.711 1 98.56 81 ALA A C 1
ATOM 662 O O . ALA A 1 81 ? -4.875 -8.945 10.547 1 98.56 81 ALA A O 1
ATOM 663 N N . TYR A 1 82 ? -4.246 -8.422 8.445 1 98.25 82 TYR A N 1
ATOM 664 C CA . TYR A 1 82 ? -5.633 -8.258 8.031 1 98.25 82 TYR A CA 1
ATOM 665 C C . TYR A 1 82 ? -6.145 -9.516 7.34 1 98.25 82 TYR A C 1
ATOM 667 O O . TYR A 1 82 ? -7.266 -9.539 6.824 1 98.25 82 TYR A O 1
ATOM 675 N N . GLY A 1 83 ? -5.371 -10.516 7.285 1 97.75 83 GLY A N 1
ATOM 676 C CA . GLY A 1 83 ? -5.816 -11.844 6.902 1 97.75 83 GLY A CA 1
ATOM 677 C C . GLY A 1 83 ? -6.098 -11.977 5.418 1 97.75 83 GLY A C 1
ATOM 678 O O . GLY A 1 83 ? -7.09 -12.594 5.02 1 97.75 83 GLY A O 1
ATOM 679 N N . LEU A 1 84 ? -5.316 -11.328 4.582 1 98 84 LEU A N 1
ATOM 680 C CA . LEU A 1 84 ? -5.395 -11.625 3.156 1 98 84 LEU A CA 1
ATOM 681 C C . LEU A 1 84 ? -4.855 -13.016 2.857 1 98 84 LEU A C 1
ATOM 683 O O . LEU A 1 84 ? -4.176 -13.617 3.691 1 98 84 LEU A O 1
ATOM 687 N N . ASP A 1 85 ? -5.168 -13.57 1.708 1 95.44 85 ASP A N 1
ATOM 688 C CA . ASP A 1 85 ? -4.922 -14.984 1.444 1 95.44 85 ASP A CA 1
ATOM 689 C C . ASP A 1 85 ? -3.475 -15.219 1.014 1 95.44 85 ASP A C 1
ATOM 691 O O . ASP A 1 85 ? -2.967 -16.344 1.108 1 95.44 85 ASP A O 1
ATOM 695 N N . GLY A 1 86 ? -2.891 -14.18 0.559 1 96.81 86 GLY A N 1
ATOM 696 C CA . GLY A 1 86 ? -1.494 -14.289 0.167 1 96.81 86 GLY A CA 1
ATOM 697 C C . GLY A 1 86 ? -0.958 -13.031 -0.494 1 96.81 86 GLY A C 1
ATOM 698 O O . GLY A 1 86 ? -1.649 -12.016 -0.556 1 96.81 86 GLY A O 1
ATOM 699 N N . LEU A 1 87 ? 0.247 -13.125 -0.893 1 98.25 87 LEU A N 1
ATOM 700 C CA . LEU A 1 87 ? 0.968 -12.047 -1.555 1 98.25 87 LEU A CA 1
ATOM 701 C C . LEU A 1 87 ? 1.761 -12.57 -2.746 1 98.25 87 LEU A C 1
ATOM 703 O O . LEU A 1 87 ? 2.451 -13.586 -2.639 1 98.25 87 LEU A O 1
ATOM 707 N N . VAL A 1 88 ? 1.581 -11.961 -3.844 1 96.88 88 VAL A N 1
ATOM 708 C CA . VAL A 1 88 ? 2.314 -12.375 -5.035 1 96.88 88 VAL A CA 1
ATOM 709 C C . VAL A 1 88 ? 3.445 -11.383 -5.312 1 96.88 88 VAL A C 1
ATOM 711 O O . VAL A 1 88 ? 3.209 -10.18 -5.438 1 96.88 88 VAL A O 1
ATOM 714 N N . LEU A 1 89 ? 4.637 -11.914 -5.406 1 96.75 89 LEU A N 1
ATOM 715 C CA . LEU A 1 89 ? 5.816 -11.094 -5.648 1 96.75 89 LEU A CA 1
ATOM 716 C C . LEU A 1 89 ? 6.195 -11.109 -7.125 1 96.75 89 LEU A C 1
ATOM 718 O O . LEU A 1 89 ? 6.176 -12.164 -7.766 1 96.75 89 LEU A O 1
ATOM 722 N N . LEU A 1 90 ? 6.504 -9.953 -7.602 1 93.94 90 LEU A N 1
ATOM 723 C CA . LEU A 1 90 ? 7.051 -9.875 -8.953 1 93.94 90 LEU A CA 1
ATOM 724 C C . LEU A 1 90 ? 8.039 -8.719 -9.062 1 93.94 90 LEU A C 1
ATOM 726 O O . LEU A 1 90 ? 8.008 -7.785 -8.258 1 93.94 90 LEU A O 1
ATOM 730 N N . ARG A 1 91 ? 8.906 -8.828 -9.977 1 92.94 91 ARG A N 1
ATOM 731 C CA . ARG A 1 91 ? 9.797 -7.711 -10.266 1 92.94 91 ARG A CA 1
ATOM 732 C C . ARG A 1 91 ? 9.016 -6.488 -10.734 1 92.94 91 ARG A C 1
ATOM 734 O O . ARG A 1 91 ? 9.086 -5.426 -10.109 1 92.94 91 ARG A O 1
ATOM 741 N N . GLY A 1 92 ? 8.273 -6.621 -11.758 1 91.88 92 GLY A N 1
ATOM 742 C CA . GLY A 1 92 ? 7.48 -5.586 -12.406 1 91.88 92 GLY A CA 1
ATOM 743 C C . GLY A 1 92 ? 8.086 -5.098 -13.703 1 91.88 92 GLY A C 1
ATOM 744 O O . GLY A 1 92 ? 9.289 -5.234 -13.93 1 91.88 92 GLY A O 1
ATOM 745 N N . ASP A 1 93 ? 7.234 -4.59 -14.586 1 93.44 93 ASP A N 1
ATOM 746 C CA . ASP A 1 93 ? 7.703 -3.885 -15.773 1 93.44 93 ASP A CA 1
ATOM 747 C C . ASP A 1 93 ? 8.383 -2.572 -15.398 1 93.44 93 ASP A C 1
ATOM 749 O O . ASP A 1 93 ? 8.156 -2.033 -14.312 1 93.44 93 ASP A O 1
ATOM 753 N N . LYS A 1 94 ? 9.195 -2.195 -16.328 1 96.38 94 LYS A N 1
ATOM 754 C CA . LYS A 1 94 ? 9.805 -0.891 -16.094 1 96.38 94 LYS A CA 1
ATOM 755 C C . LYS A 1 94 ? 8.75 0.17 -15.805 1 96.38 94 LYS A C 1
ATOM 757 O O . LYS A 1 94 ? 7.781 0.31 -16.547 1 96.38 94 LYS A O 1
ATOM 762 N N . PRO A 1 95 ? 8.945 0.911 -14.688 1 97.44 95 PRO A N 1
ATOM 763 C CA . PRO A 1 95 ? 7.945 1.933 -14.367 1 97.44 95 PRO A CA 1
ATOM 764 C C . PRO A 1 95 ? 7.926 3.074 -15.383 1 97.44 95 PRO A C 1
ATOM 766 O O . PRO A 1 95 ? 8.984 3.57 -15.781 1 97.44 95 PRO A O 1
ATOM 769 N N . TRP A 1 96 ? 6.711 3.42 -15.773 1 95.31 96 TRP A N 1
ATOM 770 C CA . TRP A 1 96 ? 6.52 4.539 -16.688 1 95.31 96 TRP A CA 1
ATOM 771 C C . TRP A 1 96 ? 7.055 5.836 -16.078 1 95.31 96 TRP A C 1
ATOM 773 O O . TRP A 1 96 ? 7.617 6.672 -16.797 1 95.31 96 TRP A O 1
ATOM 783 N N . GLN A 1 97 ? 6.875 5.965 -14.805 1 94.31 97 GLN A N 1
ATOM 784 C CA . GLN A 1 97 ? 7.41 7.078 -14.023 1 94.31 97 GLN A CA 1
ATOM 785 C C . GLN A 1 97 ? 8.141 6.578 -12.781 1 94.31 97 GLN A C 1
ATOM 787 O O . GLN A 1 97 ? 7.668 5.668 -12.102 1 94.31 97 GLN A O 1
ATOM 792 N N . GLY A 1 98 ? 9.32 7.234 -12.531 1 95.19 98 GLY A N 1
ATOM 793 C CA . GLY A 1 98 ? 10.086 6.855 -11.359 1 95.19 98 GLY A CA 1
ATOM 794 C C . GLY A 1 98 ? 11.25 5.93 -11.68 1 95.19 98 GLY A C 1
ATOM 795 O O . GLY A 1 98 ? 11.281 5.324 -12.758 1 95.19 98 GLY A O 1
ATOM 796 N N . ARG A 1 99 ? 12.148 5.809 -10.805 1 96.38 99 ARG A N 1
ATOM 797 C CA . ARG A 1 99 ? 13.312 4.949 -10.984 1 96.38 99 ARG A CA 1
ATOM 798 C C . ARG A 1 99 ? 12.992 3.51 -10.586 1 96.38 99 ARG A C 1
ATOM 800 O O . ARG A 1 99 ? 12.055 3.266 -9.828 1 96.38 99 ARG A O 1
ATOM 807 N N . ILE A 1 100 ? 13.773 2.611 -11.094 1 97.31 100 ILE A N 1
ATOM 808 C CA . ILE A 1 100 ? 13.742 1.225 -10.648 1 97.31 100 ILE A CA 1
ATOM 809 C C . ILE A 1 100 ? 14.43 1.105 -9.289 1 97.31 100 ILE A C 1
ATOM 811 O O . ILE A 1 100 ? 15.609 1.444 -9.148 1 97.31 100 ILE A O 1
ATOM 815 N N . VAL A 1 101 ? 13.758 0.713 -8.289 1 96.94 101 VAL A N 1
ATOM 816 C CA . VAL A 1 101 ? 14.312 0.598 -6.945 1 96.94 101 VAL A CA 1
ATOM 817 C C . VAL A 1 101 ? 15.141 -0.682 -6.84 1 96.94 101 VAL A C 1
ATOM 819 O O . VAL A 1 101 ? 16.344 -0.631 -6.562 1 96.94 101 VAL A O 1
ATOM 822 N N . GLU A 1 102 ? 14.43 -1.824 -7.133 1 89.62 102 GLU A N 1
ATOM 823 C CA . GLU A 1 102 ? 15.055 -3.145 -7.137 1 89.62 102 GLU A CA 1
ATOM 824 C C . GLU A 1 102 ? 16 -3.312 -5.957 1 89.62 102 GLU A C 1
ATOM 826 O O . GLU A 1 102 ? 17.172 -3.668 -6.141 1 89.62 102 GLU A O 1
ATOM 831 N N . ASP A 1 103 ? 15.516 -3.055 -4.777 1 95.75 103 ASP A N 1
ATOM 832 C CA . ASP A 1 103 ? 16.234 -3.229 -3.523 1 95.75 103 ASP A CA 1
ATOM 833 C C . ASP A 1 103 ? 16.5 -4.707 -3.242 1 95.75 103 ASP A C 1
ATOM 835 O O . ASP A 1 103 ? 17.484 -5.051 -2.59 1 95.75 103 ASP A O 1
ATOM 839 N N . ILE A 1 104 ? 15.609 -5.551 -3.633 1 95.5 104 ILE A N 1
ATOM 840 C CA . ILE A 1 104 ? 15.719 -7 -3.498 1 95.5 104 ILE A CA 1
ATOM 841 C C . ILE A 1 104 ? 15.008 -7.684 -4.664 1 95.5 104 ILE A C 1
ATOM 843 O O . ILE A 1 104 ? 14.008 -7.172 -5.172 1 95.5 104 ILE A O 1
ATOM 847 N N . GLY A 1 105 ? 15.57 -8.789 -5.051 1 93.94 105 GLY A N 1
ATOM 848 C CA . GLY A 1 105 ? 14.922 -9.555 -6.098 1 93.94 105 GLY A CA 1
ATOM 849 C C . GLY A 1 105 ? 13.844 -10.492 -5.57 1 93.94 105 GLY A C 1
ATOM 850 O O . GLY A 1 105 ? 13.688 -10.641 -4.355 1 93.94 105 GLY A O 1
ATOM 851 N N . THR A 1 106 ? 13.125 -11.094 -6.535 1 93.94 106 THR A N 1
ATOM 852 C CA . THR A 1 106 ? 12 -11.945 -6.184 1 93.94 106 THR A CA 1
ATOM 853 C C . THR A 1 106 ? 12.453 -13.109 -5.301 1 93.94 106 THR A C 1
ATOM 855 O O . THR A 1 106 ? 11.82 -13.406 -4.285 1 93.94 106 THR A O 1
ATOM 858 N N . GLU A 1 107 ? 13.531 -13.742 -5.668 1 92.31 107 GLU A N 1
ATOM 859 C CA . GLU A 1 107 ? 14.031 -14.883 -4.902 1 92.31 107 GLU A CA 1
ATOM 860 C C . GLU A 1 107 ? 14.414 -14.469 -3.484 1 92.31 107 GLU A C 1
ATOM 862 O O . GLU A 1 107 ? 14.023 -15.117 -2.516 1 92.31 107 GLU A O 1
ATOM 867 N N . GLU A 1 108 ? 15.164 -13.438 -3.375 1 95.12 108 GLU A N 1
ATOM 868 C CA . GLU A 1 108 ? 15.586 -12.945 -2.07 1 95.12 108 GLU A CA 1
ATOM 869 C C . GLU A 1 108 ? 14.391 -12.5 -1.234 1 95.12 108 GLU A C 1
ATOM 871 O O . GLU A 1 108 ? 14.367 -12.695 -0.018 1 95.12 108 GLU A O 1
ATOM 876 N N . ALA A 1 109 ? 13.438 -11.891 -1.908 1 97.06 109 ALA A N 1
ATOM 877 C CA . ALA A 1 109 ? 12.234 -11.438 -1.222 1 97.06 109 ALA A CA 1
ATOM 878 C C . ALA A 1 109 ? 11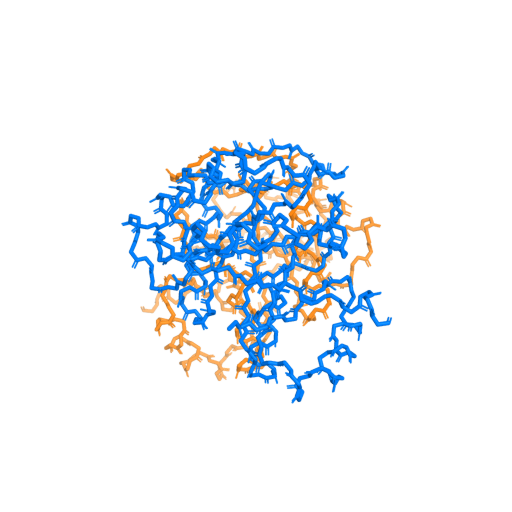.453 -12.609 -0.647 1 97.06 109 ALA A C 1
ATOM 880 O O . ALA A 1 109 ? 10.992 -12.562 0.495 1 97.06 109 ALA A O 1
ATOM 881 N N . LEU A 1 110 ? 11.328 -13.625 -1.429 1 95.88 110 LEU A N 1
ATOM 882 C CA . LEU A 1 110 ? 10.656 -14.828 -0.951 1 95.88 110 LEU A CA 1
ATOM 883 C C . LEU A 1 110 ? 11.367 -15.391 0.278 1 95.88 110 LEU A C 1
ATOM 885 O O . LEU A 1 110 ? 10.719 -15.734 1.27 1 95.88 110 LEU A O 1
ATOM 889 N N . GLY A 1 111 ? 12.641 -15.477 0.186 1 95.31 111 GLY A N 1
ATOM 890 C CA . GLY A 1 111 ? 13.422 -15.945 1.322 1 95.31 111 GLY A CA 1
ATOM 891 C C . GLY A 1 111 ? 13.234 -15.094 2.562 1 95.31 111 GLY A C 1
ATOM 892 O O . GLY A 1 111 ? 13.086 -15.617 3.668 1 95.31 111 GLY A O 1
ATOM 893 N N . LEU A 1 112 ? 13.234 -13.797 2.395 1 96.5 112 LEU A N 1
ATOM 894 C CA . LEU A 1 112 ? 13.047 -12.852 3.49 1 96.5 112 LEU A CA 1
ATOM 895 C C . LEU A 1 112 ? 11.695 -13.07 4.168 1 96.5 112 LEU A C 1
ATOM 897 O O . LEU A 1 112 ? 11.617 -13.133 5.398 1 96.5 112 LEU A O 1
ATOM 901 N N . LEU A 1 113 ? 10.664 -13.219 3.381 1 97.56 113 LEU A N 1
ATOM 902 C CA . LEU A 1 113 ? 9.32 -13.383 3.932 1 97.56 113 LEU A CA 1
ATOM 903 C C . LEU A 1 113 ? 9.18 -14.727 4.629 1 97.56 113 LEU A C 1
ATOM 905 O O . LEU A 1 113 ? 8.484 -14.844 5.641 1 97.56 113 LEU A O 1
ATOM 909 N N . LYS A 1 114 ? 9.789 -15.734 4.125 1 95 114 LYS A N 1
ATOM 910 C CA . LYS A 1 114 ? 9.766 -17.047 4.77 1 95 114 LYS A CA 1
ATOM 911 C C . LYS A 1 114 ? 10.469 -17 6.125 1 95 114 LYS A C 1
ATOM 913 O O . LYS A 1 114 ? 9.992 -17.578 7.098 1 95 114 LYS A O 1
ATOM 918 N N . LYS A 1 115 ? 11.547 -16.297 6.195 1 96.06 115 LYS A N 1
ATOM 919 C CA . LYS A 1 115 ? 12.312 -16.172 7.43 1 96.06 115 LYS A CA 1
ATOM 920 C C . LYS A 1 115 ? 11.5 -15.453 8.508 1 96.06 115 LYS A C 1
ATOM 922 O O . LYS A 1 115 ? 11.641 -15.75 9.695 1 96.06 115 LYS A O 1
ATOM 927 N N . LYS A 1 116 ? 10.633 -14.562 8.094 1 96.88 116 LYS A N 1
ATOM 928 C CA . LYS A 1 116 ? 9.805 -13.812 9.031 1 96.88 116 LYS A CA 1
ATOM 929 C C . LYS A 1 116 ? 8.648 -14.664 9.539 1 96.88 116 LYS A C 1
ATOM 931 O O . LYS A 1 116 ? 7.922 -14.258 10.453 1 96.88 116 LYS A O 1
ATOM 936 N N . ASN A 1 117 ? 8.375 -15.797 8.945 1 96 117 ASN A N 1
ATOM 937 C CA . ASN A 1 117 ? 7.402 -16.812 9.344 1 96 117 ASN A CA 1
ATOM 938 C C . ASN A 1 117 ? 5.973 -16.281 9.25 1 96 117 ASN A C 1
ATOM 940 O O . ASN A 1 117 ? 5.164 -16.5 10.156 1 96 117 ASN A O 1
ATOM 944 N N . TYR A 1 118 ? 5.777 -15.516 8.219 1 97.31 118 TYR A N 1
ATOM 945 C CA . TYR A 1 118 ? 4.398 -15.141 7.93 1 97.31 118 TYR A CA 1
ATOM 946 C C . TYR A 1 118 ? 3.553 -16.359 7.598 1 97.31 118 TYR A C 1
ATOM 948 O O . TYR A 1 118 ? 4.027 -17.297 6.941 1 97.31 118 TYR A O 1
ATOM 956 N N . ARG A 1 119 ? 2.246 -16.344 7.949 1 96.56 119 ARG A N 1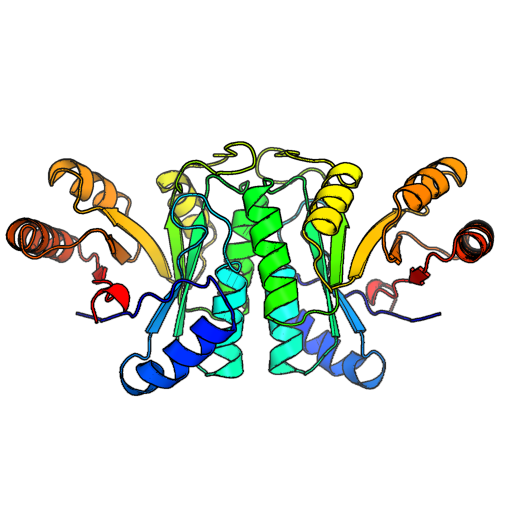
ATOM 957 C CA . ARG A 1 119 ? 1.364 -17.484 7.754 1 96.56 119 ARG A CA 1
ATOM 958 C C . ARG A 1 119 ? 0.719 -17.453 6.371 1 96.56 119 ARG A C 1
ATOM 960 O O . ARG A 1 119 ? 0.329 -18.484 5.836 1 96.56 119 ARG A O 1
ATOM 967 N N . PHE A 1 120 ? 0.613 -16.281 5.805 1 97.19 120 PHE A N 1
ATOM 968 C CA . PHE A 1 120 ? -0.055 -16.172 4.512 1 97.19 120 PHE A CA 1
ATOM 969 C C . PHE A 1 120 ? 0.762 -16.859 3.424 1 97.19 120 PHE A C 1
ATOM 971 O O . PHE A 1 120 ? 1.958 -17.094 3.598 1 97.19 120 PHE A O 1
ATOM 978 N N . ARG A 1 121 ? 0.133 -17.234 2.285 1 94.12 121 ARG A N 1
ATOM 979 C CA . ARG A 1 121 ? 0.803 -17.875 1.159 1 94.12 121 ARG A CA 1
ATOM 980 C C . ARG A 1 121 ? 1.619 -16.859 0.36 1 94.12 121 ARG A C 1
ATOM 982 O O . ARG A 1 121 ? 1.163 -15.742 0.114 1 94.12 121 ARG A O 1
ATOM 989 N N . LYS A 1 122 ? 2.812 -17.281 0.068 1 96.5 122 LYS A N 1
ATOM 990 C CA . LYS A 1 122 ? 3.719 -16.469 -0.738 1 96.5 122 LYS A CA 1
ATOM 991 C C . LYS A 1 122 ? 3.818 -17 -2.164 1 96.5 122 LYS A C 1
ATOM 993 O O . LYS A 1 122 ? 4.199 -18.156 -2.371 1 96.5 122 LYS A O 1
ATOM 998 N N . GLY A 1 123 ? 3.412 -16.141 -3.09 1 95.25 123 GLY A N 1
ATOM 999 C CA . GLY A 1 123 ? 3.369 -16.578 -4.473 1 95.25 123 GLY A CA 1
ATOM 1000 C C . GLY A 1 123 ? 4.27 -15.773 -5.391 1 95.25 123 GLY A C 1
ATOM 1001 O O . GLY A 1 123 ? 4.82 -14.75 -4.98 1 95.25 123 GLY A O 1
ATOM 1002 N N . ALA A 1 124 ? 4.473 -16.297 -6.547 1 94.56 124 ALA A N 1
ATOM 1003 C CA . ALA A 1 124 ? 5.199 -15.633 -7.629 1 94.56 124 ALA A CA 1
ATOM 1004 C C . ALA A 1 124 ? 4.531 -15.891 -8.977 1 94.56 124 ALA A C 1
ATOM 1006 O O . ALA A 1 124 ? 3.514 -16.578 -9.047 1 94.56 124 ALA A O 1
ATOM 1007 N N . ILE A 1 125 ? 5.074 -15.148 -9.922 1 90.81 125 ILE A N 1
ATOM 1008 C CA . ILE A 1 125 ? 4.488 -15.297 -11.25 1 90.81 125 ILE A CA 1
ATOM 1009 C C . ILE A 1 125 ? 5.465 -16.031 -12.164 1 90.81 125 ILE A C 1
ATOM 1011 O O . ILE A 1 125 ? 6.684 -15.891 -12.016 1 90.81 125 ILE A O 1
ATOM 1015 N N . ILE A 1 126 ? 4.867 -16.844 -13.039 1 89.56 126 ILE A N 1
ATOM 1016 C CA . ILE A 1 126 ? 5.633 -17.391 -14.148 1 89.56 126 ILE A CA 1
ATOM 1017 C C . ILE A 1 126 ? 5.004 -16.984 -15.469 1 89.56 126 ILE A C 1
ATOM 1019 O O . ILE A 1 126 ? 3.781 -16.906 -15.586 1 89.56 126 ILE A O 1
ATOM 1023 N N . SER A 1 127 ? 5.852 -16.641 -16.375 1 85.75 127 SER A N 1
ATOM 1024 C CA . SER A 1 127 ? 5.379 -16.266 -17.719 1 85.75 127 SER A CA 1
ATOM 1025 C C . SER A 1 127 ? 5.594 -17.391 -18.719 1 85.75 127 SER A C 1
ATOM 1027 O O . SER A 1 127 ? 6.711 -17.891 -18.859 1 85.75 127 SER A O 1
ATOM 1029 N N . LEU A 1 128 ? 4.539 -17.656 -19.453 1 87.19 128 LEU A N 1
ATOM 1030 C CA . LEU A 1 128 ? 4.605 -18.734 -20.438 1 87.19 128 LEU A CA 1
ATOM 1031 C C . LEU A 1 128 ? 5.297 -18.281 -21.703 1 87.19 128 LEU A C 1
ATOM 1033 O O . LEU A 1 128 ? 5.41 -19.047 -22.672 1 87.19 128 LEU A O 1
ATOM 1037 N N . ARG A 1 129 ? 5.777 -17.031 -21.625 1 87.38 129 ARG A N 1
ATOM 1038 C CA . ARG A 1 129 ? 6.582 -16.547 -22.734 1 87.38 129 ARG A CA 1
ATOM 1039 C C . ARG A 1 129 ? 8.008 -17.078 -22.656 1 87.38 129 ARG A C 1
ATOM 1041 O O . ARG A 1 129 ? 8.742 -17.047 -23.641 1 87.38 129 ARG A O 1
ATOM 1048 N N . TYR A 1 130 ? 8.398 -17.578 -21.516 1 91.12 130 TYR A N 1
ATOM 1049 C CA . TYR A 1 130 ? 9.75 -18.094 -21.312 1 91.12 130 TYR A CA 1
ATOM 1050 C C . TYR A 1 130 ? 9.82 -19.594 -21.594 1 91.12 130 TYR A C 1
ATOM 1052 O O . TYR A 1 130 ? 8.805 -20.281 -21.516 1 91.12 130 TYR A O 1
ATOM 1060 N N . PRO A 1 131 ? 11.094 -20.016 -21.922 1 93 131 PRO A N 1
ATOM 1061 C CA . PRO A 1 131 ? 11.258 -21.453 -22.125 1 93 131 PRO A CA 1
ATOM 1062 C C . PRO A 1 131 ? 11.062 -22.266 -20.844 1 93 131 PRO A C 1
ATOM 1064 O O . PRO A 1 131 ? 11.188 -21.734 -19.75 1 93 131 PRO A O 1
ATOM 1067 N N . PHE A 1 132 ? 10.703 -23.531 -21.094 1 93.81 132 PHE A N 1
ATOM 1068 C CA . PHE A 1 132 ? 10.406 -24.469 -20.016 1 93.81 132 PHE A CA 1
ATOM 1069 C C . PHE A 1 132 ? 11.492 -24.422 -18.938 1 93.81 132 PHE A C 1
ATOM 1071 O O . PHE A 1 132 ? 11.195 -24.328 -17.75 1 93.81 132 PHE A O 1
ATOM 1078 N N . GLU A 1 133 ? 12.719 -24.375 -19.328 1 93.38 133 GLU A N 1
ATOM 1079 C CA . GLU A 1 133 ? 13.836 -24.438 -18.391 1 93.38 133 GLU A CA 1
ATOM 1080 C C . GLU A 1 133 ? 13.883 -23.219 -17.484 1 93.38 133 GLU A C 1
ATOM 1082 O O . GLU A 1 133 ? 14.156 -23.328 -16.297 1 93.38 133 GLU A O 1
ATOM 1087 N N . LYS A 1 134 ? 13.586 -22.109 -18.031 1 92.94 134 LYS A N 1
ATOM 1088 C CA . LYS A 1 134 ? 13.578 -20.875 -17.266 1 92.94 134 LYS A CA 1
ATOM 1089 C C . LYS A 1 134 ? 12.406 -20.828 -16.281 1 92.94 134 LYS A C 1
ATOM 1091 O O . LYS A 1 134 ? 12.547 -20.344 -15.156 1 92.94 134 LYS A O 1
ATOM 1096 N N . ILE A 1 135 ? 11.336 -21.297 -16.781 1 92.75 135 ILE A N 1
ATOM 1097 C CA . ILE A 1 135 ? 10.148 -21.359 -15.93 1 92.75 135 ILE A CA 1
ATOM 1098 C C . ILE A 1 135 ? 10.414 -22.281 -14.75 1 92.75 135 ILE A C 1
ATOM 1100 O O . ILE A 1 135 ? 10.086 -21.953 -13.609 1 92.75 135 ILE A O 1
ATOM 1104 N N . MET A 1 136 ? 11.047 -23.422 -15.039 1 91.5 136 MET A N 1
ATOM 1105 C CA . MET A 1 136 ? 11.32 -24.391 -13.984 1 91.5 136 MET A CA 1
ATOM 1106 C C . MET A 1 136 ? 12.32 -23.828 -12.977 1 91.5 136 MET A C 1
ATOM 1108 O O . MET A 1 136 ? 12.234 -24.125 -11.781 1 91.5 136 MET A O 1
ATOM 1112 N N . GLU A 1 137 ? 13.234 -23.062 -13.438 1 90.75 137 GLU A N 1
ATOM 1113 C CA . GLU A 1 137 ? 14.148 -22.391 -12.523 1 90.75 137 GLU A CA 1
ATOM 1114 C C . GLU A 1 137 ? 13.398 -21.5 -11.531 1 90.75 137 GLU A C 1
ATOM 1116 O O . GLU A 1 137 ? 13.75 -21.453 -10.352 1 90.75 137 GLU A O 1
ATOM 1121 N N . ARG A 1 138 ? 12.43 -20.875 -12.031 1 89.25 138 ARG A N 1
ATOM 1122 C CA . ARG A 1 138 ? 11.617 -20 -11.18 1 89.25 138 ARG A CA 1
ATOM 1123 C C . ARG A 1 138 ? 10.797 -20.812 -10.188 1 89.25 138 ARG A C 1
ATOM 1125 O O . ARG A 1 138 ? 10.656 -20.422 -9.023 1 89.25 138 ARG A O 1
ATOM 1132 N N . ILE A 1 139 ? 10.312 -21.844 -10.656 1 89.62 139 ILE A N 1
ATOM 1133 C CA . ILE A 1 139 ? 9.484 -22.688 -9.812 1 89.62 139 ILE A CA 1
ATOM 1134 C C . ILE A 1 139 ? 10.328 -23.266 -8.672 1 89.62 139 ILE A C 1
ATOM 1136 O O . ILE A 1 139 ? 9.844 -23.422 -7.547 1 89.62 139 ILE A O 1
ATOM 1140 N N . ARG A 1 140 ? 11.531 -23.422 -8.914 1 87.25 140 ARG A N 1
ATOM 1141 C CA . ARG A 1 140 ? 12.438 -24 -7.922 1 87.25 140 ARG A CA 1
ATOM 1142 C C . ARG A 1 140 ? 12.773 -22.984 -6.832 1 87.25 140 ARG A C 1
ATOM 1144 O O . ARG A 1 140 ? 13.352 -23.344 -5.805 1 87.25 140 ARG A O 1
ATOM 1151 N N . LEU A 1 141 ? 12.312 -21.719 -7.016 1 84.69 141 LEU A N 1
ATOM 1152 C CA . LEU A 1 141 ? 12.5 -20.688 -5.996 1 84.69 141 LEU A CA 1
ATOM 1153 C C . LEU A 1 141 ? 11.75 -21.047 -4.719 1 84.69 141 LEU A C 1
ATOM 1155 O O . LEU A 1 141 ? 12.062 -20.531 -3.643 1 84.69 141 LEU A O 1
ATOM 1159 N N . GLY A 1 142 ? 10.656 -21.812 -4.883 1 86.25 142 GLY A N 1
ATOM 1160 C CA . GLY A 1 142 ? 10.016 -22.375 -3.699 1 86.25 142 GLY A CA 1
ATOM 1161 C C . GLY A 1 142 ? 8.867 -21.531 -3.193 1 86.25 142 GLY A C 1
ATOM 1162 O O . GLY A 1 142 ? 8.602 -21.484 -1.99 1 86.25 142 GLY A O 1
ATOM 1163 N N . ALA A 1 143 ? 8.266 -20.75 -4.082 1 93 143 ALA A N 1
ATOM 1164 C CA . ALA A 1 143 ? 7.039 -20.078 -3.67 1 93 143 ALA A CA 1
ATOM 1165 C C . ALA A 1 143 ? 5.957 -21.094 -3.299 1 93 143 ALA A C 1
ATOM 1167 O O . ALA A 1 143 ? 6.043 -22.266 -3.666 1 93 143 ALA A O 1
ATOM 1168 N N . ASP A 1 144 ? 5.012 -20.641 -2.473 1 91.12 144 ASP A N 1
ATOM 1169 C CA . ASP A 1 144 ? 3.91 -21.516 -2.098 1 91.12 144 ASP A CA 1
ATOM 1170 C C . ASP A 1 144 ? 3.014 -21.812 -3.299 1 91.12 144 ASP A C 1
ATOM 1172 O O . ASP A 1 144 ? 2.406 -22.891 -3.375 1 91.12 144 ASP A O 1
ATOM 1176 N N . PHE A 1 145 ? 2.967 -20.891 -4.223 1 90.56 145 PHE A N 1
ATOM 1177 C CA . PHE A 1 145 ? 2.199 -21.047 -5.453 1 90.56 145 PHE A CA 1
ATOM 1178 C C . PHE A 1 145 ? 2.736 -20.156 -6.555 1 90.56 145 PHE A C 1
ATOM 1180 O O . PHE A 1 145 ? 3.494 -19.219 -6.285 1 90.56 145 PHE A O 1
ATOM 1187 N N . TYR A 1 146 ? 2.312 -20.469 -7.816 1 90.81 146 TYR A N 1
ATOM 1188 C CA . TYR A 1 146 ? 2.695 -19.656 -8.969 1 90.81 146 TYR A CA 1
ATOM 1189 C C . TYR A 1 146 ? 1.485 -19.344 -9.836 1 90.81 146 TYR A C 1
ATOM 1191 O O . TYR A 1 146 ? 0.671 -20.219 -10.125 1 90.81 146 TYR A O 1
ATOM 1199 N N . HIS A 1 147 ? 1.396 -18.062 -10.156 1 88.38 147 HIS A N 1
ATOM 1200 C CA . HIS A 1 147 ? 0.434 -17.656 -11.18 1 88.38 147 HIS A CA 1
ATOM 1201 C C . HIS A 1 147 ? 1.067 -17.688 -12.562 1 88.38 147 HIS A C 1
ATOM 1203 O O . HIS A 1 147 ? 2.088 -17.031 -12.797 1 88.38 147 HIS A O 1
ATOM 1209 N N . ALA A 1 148 ? 0.43 -18.453 -13.469 1 86.06 148 ALA A N 1
ATOM 1210 C CA . ALA A 1 148 ? 0.916 -18.5 -14.844 1 86.06 148 ALA A CA 1
ATOM 1211 C C . ALA A 1 148 ? 0.237 -17.422 -15.695 1 86.06 148 ALA A C 1
ATOM 1213 O O . ALA A 1 148 ? -0.992 -17.391 -15.789 1 86.06 148 ALA A O 1
ATOM 1214 N N . ILE A 1 149 ? 1.1 -16.547 -16.25 1 80.19 149 ILE A N 1
ATOM 1215 C CA . ILE A 1 149 ? 0.539 -15.484 -17.078 1 80.19 149 ILE A CA 1
ATOM 1216 C C . ILE A 1 149 ? 0.952 -15.695 -18.531 1 80.19 149 ILE A C 1
ATOM 1218 O O . ILE A 1 149 ? 1.843 -16.5 -18.828 1 80.19 149 ILE A O 1
ATOM 1222 N N . ASN A 1 150 ? 0.183 -15 -19.5 1 80.69 150 ASN A N 1
ATOM 1223 C CA . ASN A 1 150 ? 0.443 -15.047 -20.938 1 80.69 150 ASN A CA 1
ATOM 1224 C C . ASN A 1 150 ? 0.103 -16.422 -21.531 1 80.69 150 ASN A C 1
ATOM 1226 O O . ASN A 1 150 ? 0.883 -16.984 -22.297 1 80.69 150 ASN A O 1
ATOM 1230 N N . TYR A 1 151 ? -0.955 -16.922 -21.078 1 79.5 151 TYR A N 1
ATOM 1231 C CA . TYR A 1 151 ? -1.422 -18.203 -21.609 1 79.5 151 TYR A CA 1
ATOM 1232 C C . TYR A 1 151 ? -2.225 -17.984 -22.891 1 79.5 151 TYR A C 1
ATOM 1234 O O . TYR A 1 151 ? -3.012 -17.047 -22.984 1 79.5 151 TYR A O 1
ATOM 1242 N N . ASP A 1 152 ? -1.951 -18.734 -23.781 1 81.62 152 ASP A N 1
ATOM 1243 C CA . ASP A 1 152 ? -2.807 -18.953 -24.938 1 81.62 152 ASP A CA 1
ATOM 1244 C C . ASP A 1 152 ? -2.799 -20.406 -25.375 1 81.62 152 ASP A C 1
ATOM 1246 O O . ASP A 1 152 ? -1.999 -21.203 -24.875 1 81.62 152 ASP A O 1
ATOM 1250 N N . ALA A 1 153 ? -3.787 -20.75 -26.25 1 83.94 153 ALA A N 1
ATOM 1251 C CA . ALA A 1 153 ? -4.023 -22.141 -26.609 1 83.94 153 ALA A CA 1
ATOM 1252 C C . ALA A 1 153 ? -2.756 -22.781 -27.156 1 83.94 153 ALA A C 1
ATOM 1254 O O . ALA A 1 153 ? -2.561 -24 -27.031 1 83.94 153 ALA A O 1
ATOM 1255 N N . SER A 1 154 ? -1.887 -22 -27.734 1 88.5 154 SER A N 1
ATOM 1256 C CA . SER A 1 154 ? -0.657 -22.531 -28.312 1 88.5 154 SER A CA 1
ATOM 1257 C C . SER A 1 154 ? 0.311 -23 -27.234 1 88.5 154 SER A C 1
ATOM 1259 O O . SER A 1 154 ? 1.28 -23.703 -27.516 1 88.5 154 SER A O 1
ATOM 1261 N N . LYS A 1 155 ? 0.009 -22.625 -25.969 1 88.5 155 LYS A N 1
ATOM 1262 C CA . LYS A 1 155 ? 0.924 -22.938 -24.875 1 88.5 155 LYS A CA 1
ATOM 1263 C C . LYS A 1 155 ? 0.408 -24.094 -24.047 1 88.5 155 LYS A C 1
ATOM 1265 O O . LYS A 1 155 ? 0.911 -24.344 -22.938 1 88.5 155 LYS A O 1
ATOM 1270 N N . ASP A 1 156 ? -0.531 -24.828 -24.547 1 88 156 ASP A N 1
ATOM 1271 C CA . ASP A 1 156 ? -1.154 -25.938 -23.812 1 88 156 ASP A CA 1
ATOM 1272 C C . ASP A 1 156 ? -0.124 -27 -23.438 1 88 156 ASP A C 1
ATOM 1274 O O . ASP A 1 156 ? -0.109 -27.469 -22.297 1 88 156 ASP A O 1
ATOM 1278 N N . GLN A 1 157 ? 0.613 -27.328 -24.406 1 90.75 157 GLN A N 1
ATOM 1279 C CA . GLN A 1 157 ? 1.617 -28.359 -24.156 1 90.75 157 GLN A CA 1
ATOM 1280 C C . GLN A 1 157 ? 2.613 -27.906 -23.094 1 90.75 157 GLN A C 1
ATOM 1282 O O . GLN A 1 157 ? 2.963 -28.672 -22.203 1 90.75 157 GLN A O 1
ATOM 1287 N N . LEU A 1 158 ? 3.082 -26.703 -23.234 1 90.56 158 LEU A N 1
ATOM 1288 C CA . LEU A 1 158 ? 4.016 -26.141 -22.266 1 90.56 158 LEU A CA 1
ATOM 1289 C C . LEU A 1 158 ? 3.406 -26.156 -20.859 1 90.56 158 LEU A C 1
ATOM 1291 O O . LEU A 1 158 ? 4.051 -26.562 -19.906 1 90.56 158 LEU A O 1
ATOM 1295 N N . LEU A 1 159 ? 2.242 -25.734 -20.766 1 87.88 159 LEU A N 1
ATOM 1296 C CA . LEU A 1 159 ? 1.552 -25.672 -19.484 1 87.88 159 LEU A CA 1
ATOM 1297 C C . LEU A 1 159 ? 1.411 -27.047 -18.859 1 87.88 159 LEU A C 1
ATOM 1299 O O . LEU A 1 159 ? 1.578 -27.219 -17.656 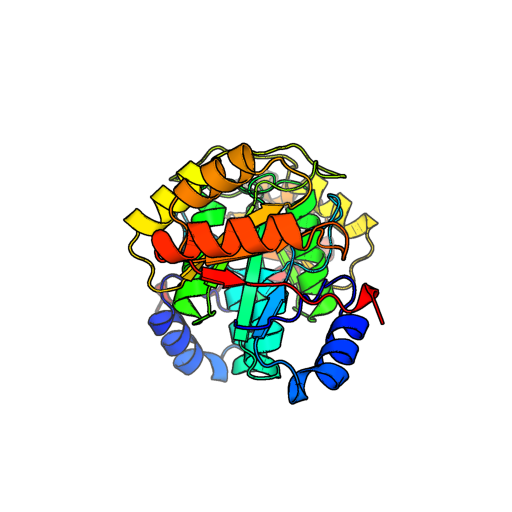1 87.88 159 LEU A O 1
ATOM 1303 N N . SER A 1 160 ? 1.113 -27.969 -19.688 1 89 160 SER A N 1
ATOM 1304 C CA . SER A 1 160 ? 0.984 -29.344 -19.219 1 89 160 SER A CA 1
ATOM 1305 C C . SER A 1 160 ? 2.303 -29.859 -18.641 1 89 160 SER A C 1
ATOM 1307 O O . SER A 1 160 ? 2.318 -30.531 -17.609 1 89 160 SER A O 1
ATOM 1309 N N . MET A 1 161 ? 3.346 -29.562 -19.328 1 91.56 161 MET A N 1
ATOM 1310 C CA . MET A 1 161 ? 4.668 -29.953 -18.859 1 91.56 161 MET A CA 1
ATOM 1311 C C . MET A 1 161 ? 4.988 -29.312 -17.516 1 91.56 161 MET A C 1
ATOM 1313 O O . MET A 1 161 ? 5.508 -29.969 -16.609 1 91.56 161 MET A O 1
ATOM 1317 N N . ILE A 1 162 ? 4.688 -28.062 -17.438 1 89.62 162 ILE A N 1
ATOM 1318 C CA . ILE A 1 162 ? 4.934 -27.312 -16.219 1 89.62 162 ILE A CA 1
ATOM 1319 C C . ILE A 1 162 ? 4.129 -27.922 -15.07 1 89.62 162 ILE A C 1
ATOM 1321 O O . ILE A 1 162 ? 4.656 -28.125 -13.969 1 89.62 162 ILE A O 1
ATOM 1325 N N . TYR A 1 163 ? 2.926 -28.25 -15.344 1 86.69 163 TYR A N 1
ATOM 1326 C CA . TYR A 1 163 ? 2.053 -28.828 -14.32 1 86.69 163 TYR A CA 1
ATOM 1327 C C . TYR A 1 163 ? 2.602 -30.156 -13.812 1 86.69 163 TYR A C 1
ATOM 1329 O O . TYR A 1 163 ? 2.592 -30.406 -12.602 1 86.69 163 TYR A O 1
ATOM 1337 N N . ARG A 1 164 ? 3.029 -30.906 -14.695 1 88.69 164 ARG A N 1
ATOM 1338 C CA . ARG A 1 164 ? 3.564 -32.219 -14.336 1 88.69 164 ARG A CA 1
ATOM 1339 C C . ARG A 1 164 ? 4.777 -32.094 -13.43 1 88.69 164 ARG A C 1
ATOM 1341 O O . ARG A 1 164 ? 4.867 -32.75 -12.398 1 88.69 164 ARG A O 1
ATOM 1348 N N . GLU A 1 165 ? 5.605 -31.219 -13.82 1 87.19 165 GLU A N 1
ATOM 1349 C CA . GLU A 1 165 ? 6.824 -31.047 -13.039 1 87.19 165 GLU A CA 1
ATOM 1350 C C . GLU A 1 165 ? 6.531 -30.375 -11.695 1 87.19 165 GLU A C 1
ATOM 1352 O O . GLU A 1 165 ? 7.105 -30.75 -10.672 1 87.19 165 GLU A O 1
ATOM 1357 N N . ALA A 1 166 ? 5.688 -29.359 -11.742 1 86.19 166 ALA A N 1
ATOM 1358 C CA . ALA A 1 166 ? 5.312 -28.672 -10.516 1 86.19 166 ALA A CA 1
ATOM 1359 C C . ALA A 1 166 ? 4.652 -29.641 -9.523 1 86.19 166 ALA A C 1
ATOM 1361 O O . ALA A 1 166 ? 4.883 -29.547 -8.32 1 86.19 166 ALA A O 1
ATOM 1362 N N . SER A 1 167 ? 3.855 -30.531 -10.031 1 84.75 167 SER A N 1
ATOM 1363 C CA . SER A 1 167 ? 3.189 -31.531 -9.188 1 84.75 167 SER A CA 1
ATOM 1364 C C . SER A 1 167 ? 4.203 -32.438 -8.5 1 84.75 167 SER A C 1
ATOM 1366 O O . SER A 1 167 ? 4.039 -32.781 -7.324 1 84.75 167 SER A O 1
ATOM 1368 N N . ARG A 1 168 ? 5.148 -32.75 -9.172 1 86.44 168 ARG A N 1
ATOM 1369 C CA . ARG A 1 168 ? 6.203 -33.594 -8.617 1 86.44 168 ARG A CA 1
ATOM 1370 C C . ARG A 1 168 ? 6.926 -32.875 -7.473 1 86.44 168 ARG A C 1
ATOM 1372 O O . ARG A 1 168 ? 7.355 -33.531 -6.512 1 86.44 168 ARG A O 1
ATOM 1379 N N . LEU A 1 169 ? 6.969 -31.594 -7.602 1 84 169 LEU A N 1
ATOM 1380 C CA . LEU A 1 169 ? 7.668 -30.797 -6.605 1 84 169 LEU A CA 1
ATOM 1381 C C . LEU A 1 169 ? 6.719 -30.359 -5.492 1 84 169 LEU A C 1
ATOM 1383 O O . LEU A 1 169 ? 7.141 -29.719 -4.523 1 84 169 LEU A O 1
ATOM 1387 N N . GLY A 1 170 ? 5.418 -30.609 -5.656 1 82.94 170 GLY A N 1
ATOM 1388 C CA . GLY A 1 170 ? 4.438 -30.219 -4.656 1 82.94 170 GLY A CA 1
ATOM 1389 C C . GLY A 1 170 ? 4.086 -28.734 -4.711 1 82.94 170 GLY A C 1
ATOM 1390 O O . GLY A 1 170 ? 3.723 -28.141 -3.695 1 82.94 170 GLY A O 1
ATOM 1391 N N . VAL A 1 171 ? 4.352 -28.141 -5.852 1 82.38 171 VAL A N 1
ATOM 1392 C CA . VAL A 1 171 ? 4.078 -26.719 -6.023 1 82.38 171 VAL A CA 1
ATOM 1393 C C . VAL A 1 171 ? 2.748 -26.531 -6.746 1 82.38 171 VAL A C 1
ATOM 1395 O O . VAL A 1 171 ? 2.439 -27.266 -7.691 1 82.38 171 VAL A O 1
ATOM 1398 N N . LYS A 1 172 ? 1.985 -25.562 -6.27 1 82 172 LYS A N 1
ATOM 1399 C CA . LYS A 1 172 ? 0.682 -25.297 -6.871 1 82 172 LYS A CA 1
ATOM 1400 C C . LYS A 1 172 ? 0.791 -24.25 -7.973 1 82 172 LYS A C 1
ATOM 1402 O O . LYS A 1 172 ? 1.451 -23.219 -7.797 1 82 172 LYS A O 1
ATOM 1407 N N . ILE A 1 173 ? 0.231 -24.609 -9.102 1 79.06 173 ILE A N 1
ATOM 1408 C CA . ILE A 1 173 ? 0.131 -23.656 -10.203 1 79.06 173 ILE A CA 1
ATOM 1409 C C . ILE A 1 173 ? -1.319 -23.203 -10.367 1 79.06 173 ILE A C 1
ATOM 1411 O O . ILE A 1 173 ? -2.225 -24.031 -10.469 1 79.06 173 ILE A O 1
ATOM 1415 N N . LEU A 1 174 ? -1.518 -21.922 -10.328 1 74.62 174 LEU A N 1
ATOM 1416 C CA . LEU A 1 174 ? -2.857 -21.375 -10.508 1 74.62 174 LEU A CA 1
ATOM 1417 C C . LEU A 1 174 ? -2.979 -20.672 -11.852 1 74.62 174 LEU A C 1
ATOM 1419 O O . LEU A 1 174 ? -2.113 -19.875 -12.219 1 74.62 174 LEU A O 1
ATOM 1423 N N . CYS A 1 175 ? -4.059 -21.109 -12.508 1 67.44 175 CYS A N 1
ATOM 1424 C CA . CYS A 1 175 ? -4.293 -20.484 -13.797 1 67.44 175 CYS A CA 1
ATOM 1425 C C . CYS A 1 175 ? -5.203 -19.266 -13.656 1 67.44 175 CYS A C 1
ATOM 1427 O O . CYS A 1 175 ? -6.219 -19.328 -12.961 1 67.44 175 CYS A O 1
ATOM 1429 N N . ILE A 1 176 ? -4.715 -18.172 -14.258 1 68.56 176 ILE A N 1
ATOM 1430 C CA . ILE A 1 176 ? -5.434 -16.906 -14.156 1 68.56 176 ILE A CA 1
ATOM 1431 C C . ILE A 1 176 ? -6.457 -16.797 -15.289 1 68.56 176 ILE A C 1
ATOM 1433 O O . ILE A 1 176 ? -6.16 -17.141 -16.438 1 68.56 176 ILE A O 1
ATOM 1437 N N . TYR A 1 177 ? -7.684 -16.641 -14.852 1 63.47 177 TYR A N 1
ATOM 1438 C CA . TYR A 1 177 ? -8.695 -16.234 -15.82 1 63.47 177 TYR A CA 1
ATOM 1439 C C . TYR A 1 177 ? -8.836 -14.719 -15.859 1 63.47 177 TYR A C 1
ATOM 1441 O O . TYR A 1 177 ? -8.789 -14.062 -14.82 1 63.47 177 TYR A O 1
ATOM 1449 N N . SER A 1 178 ? -8.531 -14.039 -17.016 1 60.16 178 SER A N 1
ATOM 1450 C CA . SER A 1 178 ? -8.734 -12.602 -17.125 1 60.16 178 SER A CA 1
ATOM 1451 C C . SER A 1 178 ? -9.961 -12.289 -17.984 1 60.16 178 SER A C 1
ATOM 1453 O O . SER A 1 178 ? -10.328 -13.078 -18.859 1 60.16 178 SER A O 1
ATOM 1455 N N . PHE A 1 179 ? -10.844 -11.328 -17.453 1 52.81 179 PHE A N 1
ATOM 1456 C CA . PHE A 1 179 ? -12.008 -10.953 -18.234 1 52.81 179 PHE A CA 1
ATOM 1457 C C . PHE A 1 179 ? -11.609 -10.586 -19.656 1 52.81 179 PHE A C 1
ATOM 1459 O O . PHE A 1 179 ? -12.43 -10.633 -20.578 1 52.81 179 PHE A O 1
ATOM 1466 N N . ARG A 1 180 ? -10.477 -10.047 -19.969 1 47.06 180 ARG A N 1
ATOM 1467 C CA . ARG A 1 180 ? -10.281 -9.719 -21.375 1 47.06 180 ARG A CA 1
ATOM 1468 C C . ARG A 1 180 ? -10.688 -10.875 -22.281 1 47.06 180 ARG A C 1
ATOM 1470 O O . ARG A 1 180 ? -10.875 -10.695 -23.484 1 47.06 180 ARG A O 1
ATOM 1477 N N . ASP A 1 181 ? -10.703 -11.969 -21.719 1 41.03 181 ASP A N 1
ATOM 1478 C CA . ASP A 1 181 ? -10.984 -13.133 -22.562 1 41.03 181 ASP A CA 1
ATOM 1479 C C . ASP A 1 181 ? -12.484 -13.344 -22.719 1 41.03 181 ASP A C 1
ATOM 1481 O O . ASP A 1 181 ? -12.922 -14.312 -23.359 1 41.03 181 ASP A O 1
ATOM 1485 N N . TRP A 1 182 ? -13.297 -12.539 -22 1 33.28 182 TRP A N 1
ATOM 1486 C CA . TRP A 1 182 ? -14.695 -12.641 -22.391 1 33.28 182 TRP A CA 1
ATOM 1487 C C . TRP A 1 182 ? -15.062 -11.547 -23.391 1 33.28 182 TRP A C 1
ATOM 1489 O O . TRP A 1 182 ? -14.57 -10.422 -23.297 1 33.28 182 TRP A O 1
ATOM 1499 N N . MET B 1 1 ? -10.133 24.016 15.422 1 53.56 1 MET B N 1
ATOM 1500 C CA . MET B 1 1 ? -9.062 23.031 15.414 1 53.56 1 MET B CA 1
ATOM 1501 C C . MET B 1 1 ? -9.625 21.609 15.359 1 53.56 1 MET B C 1
ATOM 1503 O O . MET B 1 1 ? -10.625 21.312 16.016 1 53.56 1 MET B O 1
ATOM 1507 N N . GLU B 1 2 ? -9.305 20.922 14.266 1 64.81 2 GLU B N 1
ATOM 1508 C CA . GLU B 1 2 ? -9.758 19.547 14.195 1 64.81 2 GLU B CA 1
ATOM 1509 C C . GLU B 1 2 ? -8.742 18.594 14.844 1 64.81 2 GLU B C 1
ATOM 1511 O O . GLU B 1 2 ? -7.535 18.828 14.773 1 64.81 2 GLU B O 1
ATOM 1516 N N . TYR B 1 3 ? -9.281 17.812 15.781 1 70.88 3 TYR B N 1
ATOM 1517 C CA . TYR B 1 3 ? -8.43 16.844 16.469 1 70.88 3 TYR B CA 1
ATOM 1518 C C . TYR B 1 3 ? -8.492 15.492 15.781 1 70.88 3 TYR B C 1
ATOM 1520 O O . TYR B 1 3 ? -9.555 15.055 15.336 1 70.88 3 TYR B O 1
ATOM 1528 N N . LEU B 1 4 ? -7.27 15.094 15.477 1 80.75 4 LEU B N 1
ATOM 1529 C CA . LEU B 1 4 ? -7.16 13.75 14.938 1 80.75 4 LEU B CA 1
ATOM 1530 C C . LEU B 1 4 ? -6.402 12.836 15.898 1 80.75 4 LEU B C 1
ATOM 1532 O O . LEU B 1 4 ? -5.602 13.305 16.703 1 80.75 4 LEU B O 1
ATOM 1536 N N . PHE B 1 5 ? -6.828 11.641 15.859 1 85.75 5 PHE B N 1
ATOM 1537 C CA . PHE B 1 5 ? -6.133 10.641 16.656 1 85.75 5 PHE B CA 1
ATOM 1538 C C . PHE B 1 5 ? -5.039 9.961 15.844 1 85.75 5 PHE B C 1
ATOM 1540 O O . PHE B 1 5 ? -5.281 9.508 14.727 1 85.75 5 PHE B O 1
ATOM 1547 N N . GLU B 1 6 ? -3.883 9.969 16.344 1 89.44 6 GLU B N 1
ATOM 1548 C CA . GLU B 1 6 ? -2.816 9.211 15.695 1 89.44 6 GLU B CA 1
ATOM 1549 C C . GLU B 1 6 ? -2.854 7.742 16.125 1 89.44 6 GLU B C 1
ATOM 1551 O O . GLU B 1 6 ? -2.736 7.43 17.297 1 89.44 6 GLU B O 1
ATOM 1556 N N . LEU B 1 7 ? -3.008 6.891 15.227 1 92.44 7 LEU B N 1
ATOM 1557 C CA . LEU B 1 7 ? -3.012 5.449 15.461 1 92.44 7 LEU B CA 1
ATOM 1558 C C . LEU B 1 7 ? -1.813 4.789 14.789 1 92.44 7 LEU B C 1
ATOM 1560 O O . LEU B 1 7 ? -1.767 4.68 13.555 1 92.44 7 LEU B O 1
ATOM 1564 N N . VAL B 1 8 ? -0.828 4.363 15.586 1 93.06 8 VAL B N 1
ATOM 1565 C CA . VAL B 1 8 ? 0.338 3.662 15.062 1 93.06 8 VAL B CA 1
ATOM 1566 C C . VAL B 1 8 ? 0.016 2.18 14.883 1 93.06 8 VAL B C 1
ATOM 1568 O O . VAL B 1 8 ? -0.289 1.485 15.859 1 93.06 8 VAL B O 1
ATOM 1571 N N . PRO B 1 9 ? 0.094 1.689 13.688 1 96.81 9 PRO B N 1
ATOM 1572 C CA . PRO B 1 9 ? -0.383 0.329 13.43 1 96.81 9 PRO B CA 1
ATOM 1573 C C . PRO B 1 9 ? 0.719 -0.719 13.57 1 96.81 9 PRO B C 1
ATOM 1575 O O . PRO B 1 9 ? 1.083 -1.371 12.586 1 96.81 9 PRO B O 1
ATOM 1578 N N . TRP B 1 10 ? 1.084 -1.052 14.789 1 96.19 10 TRP B N 1
ATOM 1579 C CA . TRP B 1 10 ? 2.121 -2.047 15.047 1 96.19 10 TRP B CA 1
ATOM 1580 C C . TRP B 1 10 ? 1.545 -3.459 14.992 1 96.19 10 TRP B C 1
ATOM 1582 O O . TRP B 1 10 ? 2.146 -4.359 14.406 1 96.19 10 TRP B O 1
ATOM 1592 N N . LYS B 1 11 ? 0.425 -3.617 15.664 1 96.62 11 LYS B N 1
ATOM 1593 C CA . LYS B 1 11 ? -0.291 -4.891 15.734 1 96.62 11 LYS B CA 1
ATOM 1594 C C . LYS B 1 11 ? -1.791 -4.688 15.539 1 96.62 11 LYS B C 1
ATOM 1596 O O . LYS B 1 11 ? -2.357 -3.709 16.031 1 96.62 11 LYS B O 1
ATOM 1601 N N . LYS B 1 12 ? -2.318 -5.609 14.852 1 97.06 12 LYS B N 1
ATOM 1602 C CA . LYS B 1 12 ? -3.75 -5.508 14.586 1 97.06 12 LYS B CA 1
ATOM 1603 C C . LYS B 1 12 ? -4.551 -5.469 15.883 1 97.06 12 LYS B C 1
ATOM 1605 O O . LYS B 1 12 ? -5.52 -4.715 16 1 97.06 12 LYS B O 1
ATOM 1610 N N . LYS B 1 13 ? -4.203 -6.297 16.844 1 96.56 13 LYS B N 1
ATOM 1611 C CA . LYS B 1 13 ? -4.906 -6.324 18.109 1 96.56 13 LYS B CA 1
ATOM 1612 C C . LYS B 1 13 ? -4.91 -4.945 18.766 1 96.56 13 LYS B C 1
ATOM 1614 O O . LYS B 1 13 ? -5.938 -4.5 19.281 1 96.56 13 LYS B O 1
ATOM 1619 N N . LEU B 1 14 ? -3.783 -4.305 18.781 1 94.62 14 LEU B N 1
ATOM 1620 C CA . LEU B 1 14 ? -3.666 -2.969 19.344 1 94.62 14 LEU B CA 1
ATOM 1621 C C . LEU B 1 14 ? -4.504 -1.964 18.562 1 94.62 14 LEU B C 1
ATOM 1623 O O . LEU B 1 14 ? -5.156 -1.099 19.156 1 94.62 14 LEU B O 1
ATOM 1627 N N . VAL B 1 15 ? -4.512 -2.078 17.25 1 95.75 15 VAL B N 1
ATOM 1628 C CA . VAL B 1 15 ? -5.328 -1.223 16.391 1 95.75 15 VAL B CA 1
ATOM 1629 C C . VAL B 1 15 ? -6.797 -1.354 16.781 1 95.75 15 VAL B C 1
ATOM 1631 O O . VAL B 1 15 ? -7.477 -0.35 17.016 1 95.75 15 VAL B O 1
ATOM 1634 N N . ASP B 1 16 ? -7.23 -2.592 16.922 1 96.38 16 ASP B N 1
ATOM 1635 C CA . ASP B 1 16 ? -8.625 -2.846 17.25 1 96.38 16 ASP B CA 1
ATOM 1636 C C . ASP B 1 16 ? -8.961 -2.293 18.641 1 96.38 16 ASP B C 1
ATOM 1638 O O . ASP B 1 16 ? -10.008 -1.668 18.828 1 96.38 16 ASP B O 1
ATOM 1642 N N . GLU B 1 17 ? -8.117 -2.502 19.578 1 95.19 17 GLU B N 1
ATOM 1643 C CA . GLU B 1 17 ? -8.344 -2.039 20.938 1 95.19 17 GLU B CA 1
ATOM 1644 C C . GLU B 1 17 ? -8.422 -0.516 21 1 95.19 17 GLU B C 1
ATOM 1646 O O . GLU B 1 17 ? -9.297 0.04 21.672 1 95.19 17 GLU B O 1
ATOM 1651 N N . ILE B 1 18 ? -7.535 0.117 20.312 1 92.06 18 ILE B N 1
ATOM 1652 C CA . ILE B 1 18 ? -7.496 1.575 20.297 1 92.06 18 ILE B CA 1
ATOM 1653 C C . ILE B 1 18 ? -8.773 2.111 19.641 1 92.06 18 ILE B C 1
ATOM 1655 O O . ILE B 1 18 ? -9.391 3.043 20.172 1 92.06 18 ILE B O 1
ATOM 1659 N N . VAL B 1 19 ? -9.172 1.526 18.531 1 93.94 19 VAL B N 1
ATOM 1660 C CA . VAL B 1 19 ? -10.367 1.979 17.828 1 93.94 19 VAL B CA 1
ATOM 1661 C C . VAL B 1 19 ? -11.594 1.779 18.719 1 93.94 19 VAL B C 1
ATOM 1663 O O . VAL B 1 19 ? -12.43 2.676 18.828 1 93.94 19 VAL B O 1
ATOM 1666 N N . ASP B 1 20 ? -11.672 0.649 19.375 1 94.19 20 ASP B N 1
ATOM 1667 C CA . ASP B 1 20 ? -12.805 0.357 20.234 1 94.19 20 ASP B CA 1
ATOM 1668 C C . ASP B 1 20 ? -12.914 1.384 21.359 1 94.19 20 ASP B C 1
ATOM 1670 O O . ASP B 1 20 ? -14.023 1.752 21.766 1 94.19 20 ASP B O 1
ATOM 1674 N N . LEU B 1 21 ? -11.781 1.871 21.781 1 90.88 21 LEU B N 1
ATOM 1675 C CA . LEU B 1 21 ? -11.734 2.814 22.891 1 90.88 21 LEU B CA 1
ATOM 1676 C C . LEU B 1 21 ? -11.969 4.242 22.406 1 90.88 21 LEU B C 1
ATOM 1678 O O . LEU B 1 21 ? -12.625 5.035 23.078 1 90.88 21 LEU B O 1
ATOM 1682 N N . ALA B 1 22 ? -11.5 4.539 21.234 1 90.25 22 ALA B N 1
ATOM 1683 C CA . ALA B 1 22 ? -11.359 5.938 20.844 1 90.25 22 ALA B CA 1
ATOM 1684 C C . ALA B 1 22 ? -12.43 6.336 19.828 1 90.25 22 ALA B C 1
ATOM 1686 O O . ALA B 1 22 ? -12.688 7.523 19.625 1 90.25 22 ALA B O 1
ATOM 1687 N N . LYS B 1 23 ? -13.07 5.355 19.172 1 89.31 23 LYS B N 1
ATOM 1688 C CA . LYS B 1 23 ? -13.922 5.641 18.016 1 89.31 23 LYS B CA 1
ATOM 1689 C C . LYS B 1 23 ? -15.102 6.52 18.422 1 89.31 23 LYS B C 1
ATOM 1691 O O . LYS B 1 23 ? -15.656 7.234 17.578 1 89.31 23 LYS B O 1
ATOM 1696 N N . ASP B 1 24 ? -15.508 6.52 19.656 1 89.75 24 ASP B N 1
ATOM 1697 C CA . ASP B 1 24 ? -16.641 7.336 20.109 1 89.75 24 ASP B CA 1
ATOM 1698 C C . ASP B 1 24 ? -16.203 8.773 20.375 1 89.75 24 ASP B C 1
ATOM 1700 O O . ASP B 1 24 ? -17.031 9.672 20.5 1 89.75 24 ASP B O 1
ATOM 1704 N N . PHE B 1 25 ? -14.883 9.047 20.453 1 85.38 25 PHE B N 1
ATOM 1705 C CA . PHE B 1 25 ? -14.352 10.367 20.781 1 85.38 25 PHE B CA 1
ATOM 1706 C C . PHE B 1 25 ? -13.672 10.992 19.578 1 85.38 25 PHE B C 1
ATOM 1708 O O . PHE B 1 25 ? -13.633 12.211 19.438 1 85.38 25 PHE B O 1
ATOM 1715 N N . PHE B 1 26 ? -13.086 10.164 18.781 1 86.06 26 PHE B N 1
ATOM 1716 C CA . PHE B 1 26 ? -12.391 10.617 17.578 1 86.06 26 PHE B CA 1
ATOM 1717 C C . PHE B 1 26 ? -12.969 9.969 16.328 1 86.06 26 PHE B C 1
ATOM 1719 O O . PHE B 1 26 ? -13.07 8.742 16.25 1 86.06 26 PHE B O 1
ATOM 1726 N N . SER B 1 27 ? -13.25 10.789 15.398 1 86.12 27 SER B N 1
ATOM 1727 C CA . SER B 1 27 ? -13.812 10.258 14.164 1 86.12 27 SER B CA 1
ATOM 1728 C C . SER B 1 27 ? -12.781 10.25 13.039 1 86.12 27 SER B C 1
ATOM 1730 O O . SER B 1 27 ? -13.031 9.703 11.969 1 86.12 27 SER B O 1
ATOM 1732 N N . ILE B 1 28 ? -11.633 10.844 13.281 1 89.31 28 ILE B N 1
ATOM 1733 C CA . ILE B 1 28 ? -10.609 10.961 12.242 1 89.31 28 ILE B CA 1
ATOM 1734 C C . ILE B 1 28 ? -9.289 10.414 12.766 1 89.31 28 ILE B C 1
ATOM 1736 O O . ILE B 1 28 ? -8.852 10.758 13.867 1 89.31 28 ILE B O 1
ATOM 1740 N N . TYR B 1 29 ? -8.703 9.539 11.984 1 92.25 29 TYR B N 1
ATOM 1741 C CA . TYR B 1 29 ? -7.465 8.883 12.383 1 92.25 29 TYR B CA 1
ATOM 1742 C C . TYR B 1 29 ? -6.359 9.148 11.367 1 92.25 29 TYR B C 1
ATOM 1744 O O . TYR B 1 29 ? -6.586 9.055 10.156 1 92.25 29 TYR B O 1
ATOM 1752 N N . THR B 1 30 ? -5.215 9.562 11.891 1 93.81 30 THR B N 1
ATOM 1753 C CA . THR B 1 30 ? -4.008 9.602 11.07 1 93.81 30 THR B CA 1
ATOM 1754 C C . THR B 1 30 ? -3.113 8.398 11.367 1 93.81 30 THR B C 1
ATOM 1756 O O . THR B 1 30 ? -2.965 8 12.523 1 93.81 30 THR B O 1
ATOM 1759 N N . ILE B 1 31 ? -2.613 7.754 10.297 1 96.06 31 ILE B N 1
ATOM 1760 C CA . ILE B 1 31 ? -1.915 6.48 10.445 1 96.06 31 ILE B CA 1
ATOM 1761 C C . ILE B 1 31 ? -0.483 6.617 9.93 1 96.06 31 ILE B C 1
ATOM 1763 O O . ILE B 1 31 ? -0.244 6.574 8.719 1 96.06 31 ILE B O 1
ATOM 1767 N N . PRO B 1 32 ? 0.471 6.727 10.844 1 95.25 32 PRO B N 1
ATOM 1768 C CA . PRO B 1 32 ? 1.862 6.84 10.398 1 95.25 32 PRO B CA 1
ATOM 1769 C C . PRO B 1 32 ? 2.377 5.566 9.734 1 95.25 32 PRO B C 1
ATOM 1771 O O . PRO B 1 32 ? 1.834 4.484 9.969 1 95.25 32 PRO B O 1
ATOM 1774 N N . GLU B 1 33 ? 3.332 5.746 8.852 1 96.75 33 GLU B N 1
ATOM 1775 C CA . GLU B 1 33 ? 4.004 4.633 8.195 1 96.75 33 GLU B CA 1
ATOM 1776 C C . GLU B 1 33 ? 5.441 4.488 8.68 1 96.75 33 GLU B C 1
ATOM 1778 O O . GLU B 1 33 ? 6.23 5.434 8.602 1 96.75 33 GLU B O 1
ATOM 1783 N N . GLY B 1 34 ? 5.75 3.301 9.227 1 95.38 34 GLY B N 1
ATOM 1784 C CA . GLY B 1 34 ? 7.113 2.926 9.562 1 95.38 34 GLY B CA 1
ATOM 1785 C C . GLY B 1 34 ? 7.785 3.906 10.508 1 95.38 34 GLY B C 1
ATOM 1786 O O . GLY B 1 34 ? 8.906 4.344 10.258 1 95.38 34 GLY B O 1
ATOM 1787 N N . PRO B 1 35 ? 7.117 4.305 11.602 1 92.69 35 PRO B N 1
ATOM 1788 C CA . PRO B 1 35 ? 7.781 5.211 12.539 1 92.69 35 PRO B CA 1
ATOM 1789 C C . PRO B 1 35 ? 9.156 4.707 12.969 1 92.69 35 PRO B C 1
ATOM 1791 O O . PRO B 1 35 ? 9.328 3.508 13.211 1 92.69 35 PRO B O 1
ATOM 1794 N N . GLY B 1 36 ? 10.141 5.574 12.984 1 93.56 36 GLY B N 1
ATOM 1795 C CA . GLY B 1 36 ? 11.492 5.227 13.391 1 93.56 36 GLY B CA 1
ATOM 1796 C C . GLY B 1 36 ? 12.242 4.414 12.352 1 93.56 36 GLY B C 1
ATOM 1797 O O . GLY B 1 36 ? 13.383 4.016 12.57 1 93.56 36 GLY B O 1
ATOM 1798 N N . GLY B 1 37 ? 11.633 4.184 11.242 1 96.69 37 GLY B N 1
ATOM 1799 C CA . GLY B 1 37 ? 12.25 3.396 10.188 1 96.69 37 GLY B CA 1
ATOM 1800 C C . GLY B 1 37 ? 12.016 1.905 10.344 1 96.69 37 GLY B C 1
ATOM 1801 O O . GLY B 1 37 ? 12.758 1.095 9.773 1 96.69 37 GLY B O 1
ATOM 1802 N N . TYR B 1 38 ? 11.023 1.605 11.172 1 97.5 38 TYR B N 1
ATOM 1803 C CA . TYR B 1 38 ? 10.68 0.204 11.383 1 97.5 38 TYR B CA 1
ATOM 1804 C C . TYR B 1 38 ? 9.352 -0.139 10.719 1 97.5 38 TYR B C 1
ATOM 1806 O O . TYR B 1 38 ? 8.398 0.644 10.773 1 97.5 38 TYR B O 1
ATOM 1814 N N . PRO B 1 39 ? 9.32 -1.31 10.117 1 97.62 39 PRO B N 1
ATOM 1815 C CA . PRO B 1 39 ? 8.086 -1.674 9.422 1 97.62 39 PRO B CA 1
ATOM 1816 C C . PRO B 1 39 ? 6.953 -2.041 10.375 1 97.62 39 PRO B C 1
ATOM 1818 O O . PRO B 1 39 ? 7.109 -2.943 11.203 1 97.62 39 PRO B O 1
ATOM 1821 N N . GLY B 1 40 ? 5.91 -1.324 10.422 1 97.88 40 GLY B N 1
ATOM 1822 C CA . GLY B 1 40 ? 4.637 -1.712 11 1 97.88 40 GLY B CA 1
ATOM 1823 C C . GLY B 1 40 ? 3.668 -2.293 9.984 1 97.88 40 GLY B C 1
ATOM 1824 O O . GLY B 1 40 ? 4.086 -2.824 8.953 1 97.88 40 GLY B O 1
ATOM 1825 N N . ILE B 1 41 ? 2.352 -2.285 10.352 1 98.75 41 ILE B N 1
ATOM 1826 C CA . ILE B 1 41 ? 1.33 -2.602 9.359 1 98.75 41 ILE B CA 1
ATOM 1827 C C . ILE B 1 41 ? 1.19 -1.444 8.375 1 98.75 41 ILE B C 1
ATOM 1829 O O . ILE B 1 41 ? 1.129 -0.281 8.781 1 98.75 41 ILE B O 1
ATOM 1833 N N . TYR B 1 42 ? 1.232 -1.811 7.117 1 98.88 42 TYR B N 1
ATOM 1834 C CA . TYR B 1 42 ? 1.199 -0.79 6.078 1 98.88 42 TYR B CA 1
ATOM 1835 C C . TYR B 1 42 ? 0.056 0.191 6.312 1 98.88 42 TYR B C 1
ATOM 1837 O O . TYR B 1 42 ? -1.097 -0.217 6.477 1 98.88 42 TYR B O 1
ATOM 1845 N N . SER B 1 43 ? 0.34 1.469 6.277 1 98.69 43 SER B N 1
ATOM 1846 C CA . SER B 1 43 ? -0.584 2.521 6.688 1 98.69 43 SER B CA 1
ATOM 1847 C C . SER B 1 43 ? -1.828 2.537 5.805 1 98.69 43 SER B C 1
ATOM 1849 O O . SER B 1 43 ? -2.949 2.656 6.305 1 98.69 43 SER B O 1
ATOM 1851 N N . LEU B 1 44 ? -1.632 2.42 4.48 1 98.88 44 LEU B N 1
ATOM 1852 C CA . LEU B 1 44 ? -2.76 2.453 3.557 1 98.88 44 LEU B CA 1
ATOM 1853 C C . LEU B 1 44 ? -3.711 1.292 3.818 1 98.88 44 LEU B C 1
ATOM 1855 O O . LEU B 1 44 ? -4.934 1.469 3.805 1 98.88 44 LEU B O 1
ATOM 1859 N N . ALA B 1 45 ? -3.203 0.114 4.055 1 98.88 45 ALA B N 1
ATOM 1860 C CA . ALA B 1 45 ? -4.043 -1.043 4.359 1 98.88 45 ALA B CA 1
ATOM 1861 C C . ALA B 1 45 ? -4.828 -0.826 5.648 1 98.88 45 ALA B C 1
ATOM 1863 O O . ALA B 1 45 ? -6.004 -1.186 5.734 1 98.88 45 ALA B O 1
ATOM 1864 N N . THR B 1 46 ? -4.188 -0.261 6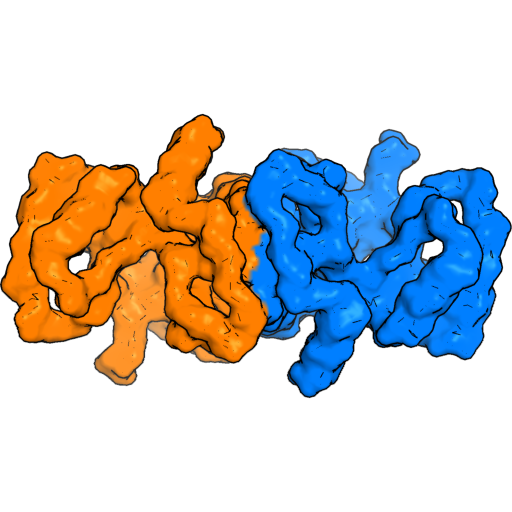.621 1 98.75 46 THR B N 1
ATOM 1865 C CA . THR B 1 46 ? -4.848 0.022 7.891 1 98.75 46 THR B CA 1
ATOM 1866 C C . THR B 1 46 ? -5.957 1.054 7.707 1 98.75 46 THR B C 1
ATOM 1868 O O . THR B 1 46 ? -7.035 0.924 8.289 1 98.75 46 THR B O 1
ATOM 1871 N N . ALA B 1 47 ? -5.648 2.045 6.914 1 98.62 47 ALA B N 1
ATOM 1872 C CA . ALA B 1 47 ? -6.668 3.043 6.602 1 98.62 47 ALA B CA 1
ATOM 1873 C C . ALA B 1 47 ? -7.891 2.396 5.953 1 98.62 47 ALA B C 1
ATOM 1875 O O . ALA B 1 47 ? -9.031 2.713 6.309 1 98.62 47 ALA B O 1
ATOM 1876 N N . MET B 1 48 ? -7.664 1.489 4.996 1 98.69 48 MET B N 1
ATOM 1877 C CA . MET B 1 48 ? -8.75 0.769 4.34 1 98.69 48 MET B CA 1
ATOM 1878 C C . MET B 1 48 ? -9.539 -0.064 5.344 1 98.69 48 MET B C 1
ATOM 1880 O O . MET B 1 48 ? -10.766 -0.092 5.305 1 98.69 48 MET B O 1
ATOM 1884 N N . TYR B 1 49 ? -8.812 -0.71 6.266 1 98.62 49 TYR B N 1
ATOM 1885 C CA . TYR B 1 49 ? -9.422 -1.521 7.312 1 98.62 49 TYR B CA 1
ATOM 1886 C C . TYR B 1 49 ? -10.352 -0.679 8.18 1 98.62 49 TYR B C 1
ATOM 1888 O O . TYR B 1 49 ? -11.508 -1.039 8.398 1 98.62 49 TYR B O 1
ATOM 1896 N N . LEU B 1 50 ? -9.844 0.426 8.641 1 97.69 50 LEU B N 1
ATOM 1897 C CA . LEU B 1 50 ? -10.617 1.305 9.516 1 97.69 50 LEU B CA 1
ATOM 1898 C C . LEU B 1 50 ? -11.844 1.852 8.789 1 97.69 50 LEU B C 1
ATOM 1900 O O . LEU B 1 50 ? -12.922 1.954 9.367 1 97.69 50 LEU B O 1
ATOM 1904 N N . LYS B 1 51 ? -11.695 2.207 7.531 1 97.31 51 LYS B N 1
ATOM 1905 C CA . LYS B 1 51 ? -12.797 2.775 6.758 1 97.31 51 LYS B CA 1
ATOM 1906 C C . LYS B 1 51 ? -13.898 1.745 6.535 1 97.31 51 LYS B C 1
ATOM 1908 O O . LYS B 1 51 ? -15.062 2.006 6.832 1 97.31 51 LYS B O 1
ATOM 1913 N N . TYR B 1 52 ? -13.57 0.593 6.133 1 97.06 52 TYR B N 1
ATOM 1914 C CA . TYR B 1 52 ? -14.586 -0.33 5.641 1 97.06 52 TYR B CA 1
ATOM 1915 C C . TYR B 1 52 ? -15.102 -1.22 6.762 1 97.06 52 TYR B C 1
ATOM 1917 O O . TYR B 1 52 ? -16.219 -1.734 6.688 1 97.06 52 TYR B O 1
ATOM 1925 N N . LYS B 1 53 ? -14.297 -1.382 7.816 1 95.38 53 LYS B N 1
ATOM 1926 C CA . LYS B 1 53 ? -14.773 -2.18 8.945 1 95.38 53 LYS B CA 1
ATOM 1927 C C . LYS B 1 53 ? -15.5 -1.31 9.961 1 95.38 53 LYS B C 1
ATOM 1929 O O . LYS B 1 53 ? -16.484 -1.746 10.578 1 95.38 53 LYS B O 1
ATOM 1934 N N . TYR B 1 54 ? -15.016 -0.009 10.156 1 94.56 54 TYR B N 1
ATOM 1935 C CA . TYR B 1 54 ? -15.508 0.794 11.273 1 94.56 54 TYR B CA 1
ATOM 1936 C C . TYR B 1 54 ? -16.141 2.092 10.773 1 94.56 54 TYR B C 1
ATOM 1938 O O . TYR B 1 54 ? -16.672 2.869 11.562 1 94.56 54 TYR B O 1
ATOM 1946 N N . ASP B 1 55 ? -16.094 2.336 9.516 1 95 55 ASP B N 1
ATOM 1947 C CA . ASP B 1 55 ? -16.641 3.547 8.914 1 95 55 ASP B CA 1
ATOM 1948 C C . ASP B 1 55 ? -15.984 4.797 9.5 1 95 55 ASP B C 1
ATOM 1950 O O . ASP B 1 55 ? -16.672 5.738 9.898 1 95 55 ASP B O 1
ATOM 1954 N N . LEU B 1 56 ? -14.68 4.793 9.602 1 95.88 56 LEU B N 1
ATOM 1955 C CA . LEU B 1 56 ? -13.914 5.906 10.156 1 95.88 56 LEU B CA 1
ATOM 1956 C C . LEU B 1 56 ? -13.195 6.676 9.047 1 95.88 56 LEU B C 1
ATOM 1958 O O . LEU B 1 56 ? -12.922 6.125 7.98 1 95.88 56 LEU B O 1
ATOM 1962 N N . LYS B 1 57 ? -12.961 7.945 9.281 1 95.25 57 LYS B N 1
ATOM 1963 C CA . LYS B 1 57 ? -12.141 8.773 8.398 1 95.25 57 LYS B CA 1
ATOM 1964 C C . LYS B 1 57 ? -10.656 8.57 8.68 1 95.25 57 LYS B C 1
ATOM 1966 O O . LYS B 1 57 ? -10.242 8.453 9.836 1 95.25 57 LYS B O 1
ATOM 1971 N N . THR B 1 58 ? -9.867 8.516 7.598 1 95.5 58 THR B N 1
ATOM 1972 C CA . THR B 1 58 ? -8.484 8.125 7.824 1 95.5 58 THR B CA 1
ATOM 1973 C C . THR B 1 58 ? -7.543 8.891 6.906 1 95.5 58 THR B C 1
ATOM 1975 O O . THR B 1 58 ? -7.926 9.273 5.797 1 95.5 58 THR B O 1
ATOM 1978 N N . PHE B 1 59 ? -6.336 9.164 7.375 1 96.06 59 PHE B N 1
ATOM 1979 C CA . PHE B 1 59 ? -5.215 9.742 6.637 1 96.06 59 PHE B CA 1
ATOM 1980 C C . PHE B 1 59 ? -3.994 8.828 6.719 1 96.06 59 PHE B C 1
ATOM 1982 O O . PHE B 1 59 ? -3.227 8.898 7.68 1 96.06 59 PHE B O 1
ATOM 1989 N N . PRO B 1 60 ? -3.818 7.965 5.699 1 98.38 60 PRO B N 1
ATOM 1990 C CA . PRO B 1 60 ? -2.57 7.195 5.707 1 98.38 60 PRO B CA 1
ATOM 1991 C C . PRO B 1 60 ? -1.352 8.047 5.352 1 98.38 60 PRO B C 1
ATOM 1993 O O . PRO B 1 60 ? -1.458 8.984 4.559 1 98.38 60 PRO B O 1
ATOM 1996 N N . HIS B 1 61 ? -0.246 7.758 5.984 1 97.94 61 HIS B N 1
ATOM 1997 C CA . HIS B 1 61 ? 1.032 8.367 5.633 1 97.94 61 HIS B CA 1
ATOM 1998 C C . HIS B 1 61 ? 1.764 7.543 4.578 1 97.94 61 HIS B C 1
ATOM 2000 O O . HIS B 1 61 ? 1.661 6.312 4.566 1 97.94 61 HIS B O 1
ATOM 2006 N N . VAL B 1 62 ? 2.479 8.211 3.754 1 98.12 62 VAL B N 1
ATOM 2007 C CA . VAL B 1 62 ? 3.342 7.523 2.801 1 98.12 62 VAL B CA 1
ATOM 2008 C C . VAL B 1 62 ? 4.777 8.031 2.945 1 98.12 62 VAL B C 1
ATOM 2010 O O . VAL B 1 62 ? 5.012 9.234 3.008 1 98.12 62 VAL B O 1
ATOM 2013 N N . ARG B 1 63 ? 5.707 7.098 3.074 1 97.44 63 ARG B N 1
ATOM 2014 C CA . ARG B 1 63 ? 7.133 7.395 3.152 1 97.44 63 ARG B CA 1
ATOM 2015 C C . ARG B 1 63 ? 7.766 7.41 1.766 1 97.44 63 ARG B C 1
ATOM 2017 O O . ARG B 1 63 ? 7.828 6.375 1.096 1 97.44 63 ARG B O 1
ATOM 2024 N N . LEU B 1 64 ? 8.297 8.492 1.45 1 97.81 64 LEU B N 1
ATOM 2025 C CA . LEU B 1 64 ? 8.891 8.633 0.126 1 97.81 64 LEU B CA 1
ATOM 2026 C C . LEU B 1 64 ? 10.273 7.992 0.08 1 97.81 64 LEU B C 1
ATOM 2028 O O . LEU B 1 64 ? 10.789 7.695 -1 1 97.81 64 LEU B O 1
ATOM 2032 N N . TYR B 1 65 ? 10.836 7.703 1.239 1 97.88 65 TYR B N 1
ATOM 2033 C CA . TYR B 1 65 ? 12.102 6.984 1.336 1 97.88 65 TYR B CA 1
ATOM 2034 C C . TYR B 1 65 ? 11.945 5.539 0.879 1 97.88 65 TYR B C 1
ATOM 2036 O O . TYR B 1 65 ? 12.938 4.863 0.598 1 97.88 65 TYR B O 1
ATOM 2044 N N . ASP B 1 66 ? 10.734 5.109 0.702 1 98.19 66 ASP B N 1
ATOM 2045 C CA . ASP B 1 66 ? 10.578 3.664 0.562 1 98.19 66 ASP B CA 1
ATOM 2046 C C . ASP B 1 66 ? 10.016 3.305 -0.812 1 98.19 66 ASP B C 1
ATOM 2048 O O . ASP B 1 66 ? 9.953 2.129 -1.176 1 98.19 66 ASP B O 1
ATOM 2052 N N . ILE B 1 67 ? 9.617 4.297 -1.59 1 98.25 67 ILE B N 1
ATOM 2053 C CA . ILE B 1 67 ? 8.875 3.98 -2.807 1 98.25 67 ILE B CA 1
ATOM 2054 C C . ILE B 1 67 ? 9.312 4.914 -3.934 1 98.25 67 ILE B C 1
ATOM 2056 O O . ILE B 1 67 ? 9.898 5.969 -3.682 1 98.25 67 ILE B O 1
ATOM 2060 N N . ASN B 1 68 ? 9.07 4.469 -5.16 1 98.31 68 ASN B N 1
ATOM 2061 C CA . ASN B 1 68 ? 9.289 5.359 -6.297 1 98.31 68 ASN B CA 1
ATOM 2062 C C . ASN B 1 68 ? 8.008 6.07 -6.711 1 98.31 68 ASN B C 1
ATOM 2064 O O . ASN B 1 68 ? 6.969 5.914 -6.07 1 98.31 68 ASN B O 1
ATOM 2068 N N . ARG B 1 69 ? 8.055 6.902 -7.75 1 98.06 69 ARG B N 1
ATOM 2069 C CA . ARG B 1 69 ? 6.941 7.734 -8.188 1 98.06 69 ARG B CA 1
ATOM 2070 C C . ARG B 1 69 ? 5.77 6.879 -8.656 1 98.06 69 ARG B C 1
ATOM 2072 O O . ARG B 1 69 ? 4.609 7.258 -8.484 1 98.06 69 ARG B O 1
ATOM 2079 N N . LEU B 1 70 ? 6.043 5.715 -9.305 1 98.31 70 LEU B N 1
ATOM 2080 C CA . LEU B 1 70 ? 4.945 4.867 -9.758 1 98.31 70 LEU B CA 1
ATOM 2081 C C . LEU B 1 70 ? 4.117 4.367 -8.578 1 98.31 70 LEU B C 1
ATOM 2083 O O . LEU B 1 70 ? 2.889 4.43 -8.609 1 98.31 70 LEU B O 1
ATOM 2087 N N . ALA B 1 71 ? 4.82 3.869 -7.574 1 98.38 71 ALA B N 1
ATOM 2088 C CA . ALA B 1 71 ? 4.109 3.416 -6.379 1 98.38 71 ALA B CA 1
ATOM 2089 C C . ALA B 1 71 ? 3.32 4.559 -5.746 1 98.38 71 ALA B C 1
ATOM 2091 O O . ALA B 1 71 ? 2.186 4.367 -5.301 1 98.38 71 ALA B O 1
ATOM 2092 N N . LEU B 1 72 ? 3.922 5.727 -5.652 1 98.62 72 LEU B N 1
ATOM 2093 C CA . LEU B 1 72 ? 3.232 6.883 -5.098 1 98.62 72 LEU B CA 1
ATOM 2094 C C . LEU B 1 72 ? 1.929 7.148 -5.844 1 98.62 72 LEU B C 1
ATOM 2096 O O . LEU B 1 72 ? 0.887 7.371 -5.223 1 98.62 72 LEU B O 1
ATOM 2100 N N . LEU B 1 73 ? 1.999 7.109 -7.137 1 98.56 73 LEU B N 1
ATOM 2101 C CA . LEU B 1 73 ? 0.815 7.371 -7.949 1 98.56 73 LEU B CA 1
ATOM 2102 C C . LEU B 1 73 ? -0.234 6.285 -7.746 1 98.56 73 LEU B C 1
ATOM 2104 O O . LEU B 1 73 ? -1.432 6.574 -7.684 1 98.56 73 LEU B O 1
ATOM 2108 N N . SER B 1 74 ? 0.185 5.031 -7.656 1 98.62 74 SER B N 1
ATOM 2109 C CA . SER B 1 74 ? -0.755 3.949 -7.383 1 98.62 74 SER B CA 1
ATOM 2110 C C . SER B 1 74 ? -1.441 4.137 -6.035 1 98.62 74 SER B C 1
ATOM 2112 O O . SER B 1 74 ? -2.645 3.906 -5.906 1 98.62 74 SER B O 1
ATOM 2114 N N . ILE B 1 75 ? -0.681 4.543 -5.039 1 98.88 75 ILE B N 1
ATOM 2115 C CA . ILE B 1 75 ? -1.214 4.801 -3.705 1 98.88 75 ILE B CA 1
ATOM 2116 C C . ILE B 1 75 ? -2.215 5.953 -3.764 1 98.88 75 ILE B C 1
ATOM 2118 O O . ILE B 1 75 ? -3.312 5.855 -3.207 1 98.88 75 ILE B O 1
ATOM 2122 N N . ALA B 1 76 ? -1.835 7 -4.453 1 98.75 76 ALA B N 1
ATOM 2123 C CA . ALA B 1 76 ? -2.73 8.141 -4.613 1 98.75 76 ALA B CA 1
ATOM 2124 C C . ALA B 1 76 ? -4.02 7.734 -5.32 1 98.75 76 ALA B C 1
ATOM 2126 O O . ALA B 1 76 ? -5.109 8.172 -4.941 1 98.75 76 ALA B O 1
ATOM 2127 N N . ASN B 1 77 ? -3.883 6.898 -6.34 1 98.75 77 ASN B N 1
ATOM 2128 C CA . ASN B 1 77 ? -5.059 6.367 -7.023 1 98.75 77 ASN B CA 1
ATOM 2129 C C . ASN B 1 77 ? -5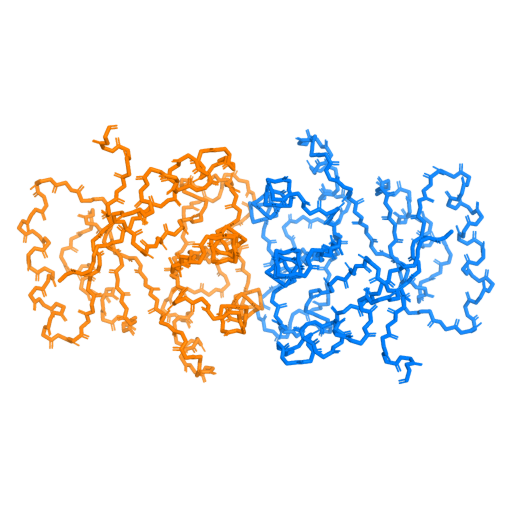.98 5.625 -6.059 1 98.75 77 ASN B C 1
ATOM 2131 O O . ASN B 1 77 ? -7.203 5.723 -6.16 1 98.75 77 ASN B O 1
ATOM 2135 N N . ALA B 1 78 ? -5.441 4.887 -5.195 1 98.88 78 ALA B N 1
ATOM 2136 C CA . ALA B 1 78 ? -6.234 4.137 -4.227 1 98.88 78 ALA B CA 1
ATOM 2137 C C . ALA B 1 78 ? -6.969 5.074 -3.273 1 98.88 78 ALA B C 1
ATOM 2139 O O . ALA B 1 78 ? -8.156 4.875 -2.99 1 98.88 78 ALA B O 1
ATOM 2140 N N . VAL B 1 79 ? -6.215 6.082 -2.758 1 98.81 79 VAL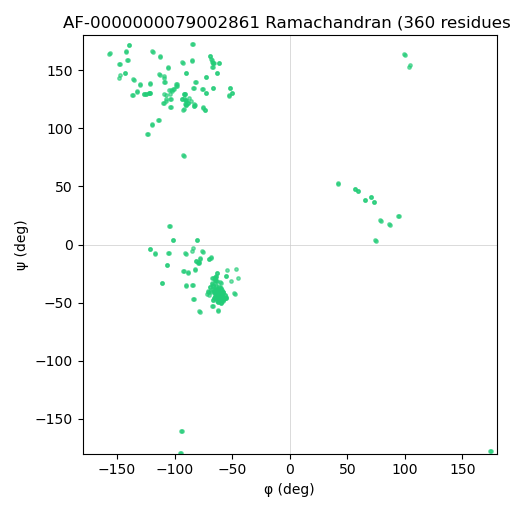 B N 1
ATOM 2141 C CA . VAL B 1 79 ? -6.82 7.062 -1.861 1 98.81 79 VAL B CA 1
ATOM 2142 C C . VAL B 1 79 ? -8.016 7.719 -2.545 1 98.81 79 VAL B C 1
ATOM 2144 O O . VAL B 1 79 ? -9.078 7.867 -1.939 1 98.81 79 VAL B O 1
ATOM 2147 N N . GLU B 1 80 ? -7.82 8.039 -3.777 1 98.62 80 GLU B N 1
ATOM 2148 C CA . GLU B 1 80 ? -8.875 8.656 -4.57 1 98.62 80 GLU B CA 1
ATOM 2149 C C . GLU B 1 80 ? -10.023 7.684 -4.816 1 98.62 80 GLU B C 1
ATOM 2151 O O . GLU B 1 80 ? -11.188 8.008 -4.551 1 98.62 80 GLU B O 1
ATOM 2156 N N . ALA B 1 81 ? -9.75 6.527 -5.32 1 98.56 81 ALA B N 1
ATOM 2157 C CA . ALA B 1 81 ? -10.742 5.559 -5.777 1 98.56 81 ALA B CA 1
ATOM 2158 C C . ALA B 1 81 ? -11.602 5.07 -4.613 1 98.56 81 ALA B C 1
ATOM 2160 O O . ALA B 1 81 ? -12.812 4.887 -4.766 1 98.56 81 ALA B O 1
ATOM 2161 N N . TYR B 1 82 ? -10.969 4.895 -3.482 1 98.25 82 TYR B N 1
ATOM 2162 C CA . TYR B 1 82 ? -11.688 4.289 -2.371 1 98.25 82 TYR B CA 1
ATOM 2163 C C . TYR B 1 82 ? -12.133 5.348 -1.367 1 98.25 82 TYR B C 1
ATOM 2165 O O . TYR B 1 82 ? -12.672 5.02 -0.307 1 98.25 82 TYR B O 1
ATOM 2173 N N . GLY B 1 83 ? -11.906 6.559 -1.644 1 97.75 83 GLY B N 1
ATOM 2174 C CA . GLY B 1 83 ? -12.5 7.668 -0.919 1 97.75 83 GLY B CA 1
ATOM 2175 C C . GLY B 1 83 ? -11.914 7.867 0.464 1 97.75 83 GLY B C 1
ATOM 2176 O O . GLY B 1 83 ? -12.641 8.117 1.426 1 97.75 83 GLY B O 1
ATOM 2177 N N . LEU B 1 84 ? -10.625 7.656 0.621 1 98 84 LEU B N 1
ATOM 2178 C CA . LEU B 1 84 ? -9.977 8.07 1.859 1 98 84 LEU B CA 1
ATOM 2179 C C . LEU B 1 84 ? -9.922 9.594 1.958 1 98 84 LEU B C 1
ATOM 2181 O O . LEU B 1 84 ? -10.109 10.297 0.96 1 98 84 LEU B O 1
ATOM 2185 N N . ASP B 1 85 ? -9.703 10.125 3.139 1 95.5 85 ASP B N 1
ATOM 2186 C CA . ASP B 1 85 ? -9.883 11.555 3.377 1 95.5 85 ASP B CA 1
ATOM 2187 C C . ASP B 1 85 ? -8.656 12.344 2.922 1 95.5 85 ASP B C 1
ATOM 2189 O O . ASP B 1 85 ? -8.75 13.547 2.666 1 95.5 85 ASP B O 1
ATOM 2193 N N . GLY B 1 86 ? -7.582 11.656 2.857 1 96.81 86 GLY B N 1
ATOM 2194 C CA . GLY B 1 86 ? -6.371 12.312 2.393 1 96.81 86 GLY B CA 1
ATOM 2195 C C . GLY B 1 86 ? -5.141 11.422 2.475 1 96.81 86 GLY B C 1
ATOM 2196 O O . GLY B 1 86 ? -5.242 10.242 2.805 1 96.81 86 GLY B O 1
ATOM 2197 N N . LEU B 1 87 ? -4.059 12 2.117 1 98.25 87 LEU B N 1
ATOM 2198 C CA . LEU B 1 87 ? -2.756 11.344 2.115 1 98.25 87 LEU B CA 1
ATOM 2199 C C . LEU B 1 87 ? -1.687 12.266 2.695 1 98.25 87 LEU B C 1
ATOM 2201 O O . LEU B 1 87 ? -1.61 13.438 2.334 1 98.25 87 LEU B O 1
ATOM 2205 N N . VAL B 1 88 ? -0.979 11.773 3.615 1 96.88 88 VAL B N 1
ATOM 2206 C CA . VAL B 1 88 ? 0.089 12.562 4.215 1 96.88 88 VAL B CA 1
ATOM 2207 C C . VAL B 1 88 ? 1.441 12.102 3.682 1 96.88 88 VAL B C 1
ATOM 2209 O O . VAL B 1 88 ? 1.779 10.922 3.77 1 96.88 88 VAL B O 1
ATOM 2212 N N . LEU B 1 89 ? 2.178 13.039 3.15 1 96.69 89 LEU B N 1
ATOM 2213 C CA . LEU B 1 89 ? 3.486 12.742 2.574 1 96.69 89 LEU B CA 1
ATOM 2214 C C . LEU B 1 89 ? 4.602 13.07 3.562 1 96.69 89 LEU B C 1
ATOM 2216 O O . LEU B 1 89 ? 4.559 14.109 4.227 1 96.69 89 LEU B O 1
ATOM 2220 N N . LEU B 1 90 ? 5.527 12.188 3.635 1 93.94 90 LEU B N 1
ATOM 2221 C CA . LEU B 1 90 ? 6.73 12.469 4.406 1 93.94 90 LEU B CA 1
ATOM 2222 C C . LEU B 1 90 ? 7.945 11.773 3.799 1 93.94 90 LEU B C 1
ATOM 2224 O O . LEU B 1 90 ? 7.797 10.805 3.055 1 93.94 90 LEU B O 1
ATOM 2228 N N . ARG B 1 91 ? 9.078 12.297 4.062 1 92.94 91 ARG B N 1
ATOM 2229 C CA . ARG B 1 91 ? 10.305 11.625 3.652 1 92.94 91 ARG B CA 1
ATOM 2230 C C . ARG B 1 91 ? 10.438 10.266 4.332 1 92.94 91 ARG B C 1
ATOM 2232 O O . ARG B 1 91 ? 10.539 9.242 3.656 1 92.94 91 ARG B O 1
ATOM 2239 N N . GLY B 1 92 ? 10.406 10.234 5.598 1 92 92 GLY B N 1
ATOM 2240 C CA . GLY B 1 92 ? 10.562 9.062 6.445 1 92 92 GLY B CA 1
ATOM 2241 C C . GLY B 1 92 ? 11.93 8.984 7.105 1 92 92 GLY B C 1
ATOM 2242 O O . GLY B 1 92 ? 12.898 9.57 6.609 1 92 92 GLY B O 1
ATOM 2243 N N . ASP B 1 93 ? 11.984 8.336 8.258 1 93.5 93 ASP B N 1
ATOM 2244 C CA . ASP B 1 93 ? 13.258 7.996 8.875 1 93.5 93 ASP B CA 1
ATOM 2245 C C . ASP B 1 93 ? 14.031 6.992 8.023 1 93.5 93 ASP B C 1
ATOM 2247 O O . ASP B 1 93 ? 13.445 6.285 7.203 1 93.5 93 ASP B O 1
ATOM 2251 N N . LYS B 1 94 ? 15.305 7.055 8.273 1 96.38 94 LYS B N 1
ATOM 2252 C CA . LYS B 1 94 ? 16.094 6.055 7.582 1 96.38 94 LYS B CA 1
ATOM 2253 C C . LYS B 1 94 ? 15.547 4.648 7.816 1 96.38 94 LYS B C 1
ATOM 2255 O O . LYS B 1 94 ? 15.32 4.25 8.961 1 96.38 94 LYS B O 1
ATOM 2260 N N . PRO B 1 95 ? 15.32 3.904 6.703 1 97.44 95 PRO B N 1
ATOM 2261 C CA . PRO B 1 95 ? 14.789 2.555 6.891 1 97.44 95 PRO B CA 1
ATOM 2262 C C . PRO B 1 95 ? 15.773 1.62 7.586 1 97.44 95 PRO B C 1
ATOM 2264 O O . PRO B 1 95 ? 16.953 1.603 7.246 1 97.44 95 PRO B O 1
ATOM 2267 N N . TRP B 1 96 ? 15.242 0.896 8.539 1 95.25 96 TRP B N 1
ATOM 2268 C CA . TRP B 1 96 ? 16.047 -0.091 9.258 1 95.25 96 TRP B CA 1
ATOM 2269 C C . TRP B 1 96 ? 16.562 -1.161 8.305 1 95.25 96 TRP B C 1
ATOM 2271 O O . TRP B 1 96 ? 17.688 -1.638 8.461 1 95.25 96 TRP B O 1
ATOM 2281 N N . GLN B 1 97 ? 15.742 -1.513 7.359 1 94.19 97 GLN B N 1
ATOM 2282 C CA . GLN B 1 97 ? 16.109 -2.438 6.289 1 94.19 97 GLN B CA 1
ATOM 2283 C C . GLN B 1 97 ? 15.75 -1.861 4.922 1 94.19 97 GLN B C 1
ATOM 2285 O O . GLN B 1 97 ? 14.672 -1.283 4.746 1 94.19 97 GLN B O 1
ATOM 2290 N N . GLY B 1 98 ? 16.703 -2.068 3.977 1 95.19 98 GLY B N 1
ATOM 2291 C CA . GLY B 1 98 ? 16.469 -1.576 2.631 1 95.19 98 GLY B CA 1
ATOM 2292 C C . GLY B 1 98 ? 17.172 -0.26 2.344 1 95.19 98 GLY B C 1
ATOM 2293 O O . GLY B 1 98 ? 17.578 0.447 3.268 1 95.19 98 GLY B O 1
ATOM 2294 N N . ARG B 1 99 ? 17.281 0.076 1.131 1 96.38 99 ARG B N 1
ATOM 2295 C CA . ARG B 1 99 ? 17.922 1.319 0.712 1 96.38 99 ARG B CA 1
ATOM 2296 C C . ARG B 1 99 ? 16.938 2.48 0.743 1 96.38 99 ARG B C 1
ATOM 2298 O O . ARG B 1 99 ? 15.727 2.273 0.685 1 96.38 99 ARG B O 1
ATOM 2305 N N . ILE B 1 100 ? 17.469 3.652 0.828 1 97.31 100 ILE B N 1
ATOM 2306 C CA . ILE B 1 100 ? 16.688 4.867 0.65 1 97.31 100 ILE B CA 1
ATOM 2307 C C . ILE B 1 100 ? 16.375 5.07 -0.831 1 97.31 100 ILE B C 1
ATOM 2309 O O . ILE B 1 100 ? 17.281 5.172 -1.654 1 97.31 100 ILE B O 1
ATOM 2313 N N . VAL B 1 101 ? 15.164 5.074 -1.222 1 96.88 101 VAL B N 1
ATOM 2314 C CA . VAL B 1 101 ? 14.773 5.219 -2.619 1 96.88 101 VAL B CA 1
ATOM 2315 C C . VAL B 1 101 ? 14.859 6.688 -3.029 1 96.88 101 VAL B C 1
ATOM 2317 O O . VAL B 1 101 ? 15.594 7.039 -3.951 1 96.88 101 VAL B O 1
ATOM 2320 N N . GLU B 1 102 ? 14.086 7.527 -2.234 1 89.69 102 GLU B N 1
ATOM 2321 C CA . GLU B 1 102 ? 14.078 8.977 -2.43 1 89.69 102 GLU B CA 1
ATOM 2322 C C . GLU B 1 102 ? 14.039 9.328 -3.914 1 89.69 102 GLU B C 1
ATOM 2324 O O . GLU B 1 102 ? 14.867 10.102 -4.395 1 89.69 102 GLU B O 1
ATOM 2329 N N . ASP B 1 103 ? 13.102 8.766 -4.621 1 95.81 103 ASP B N 1
ATOM 2330 C CA . ASP B 1 103 ? 12.844 9.039 -6.031 1 95.81 103 ASP B CA 1
ATOM 2331 C C . ASP B 1 103 ? 12.32 10.461 -6.23 1 95.81 103 ASP B C 1
ATOM 2333 O O . ASP B 1 103 ? 12.523 11.055 -7.293 1 95.81 103 ASP B O 1
ATOM 2337 N N . ILE B 1 104 ? 11.586 10.961 -5.289 1 95.62 104 ILE B N 1
ATOM 2338 C CA . ILE B 1 104 ? 11.023 12.305 -5.293 1 95.62 104 ILE B CA 1
ATOM 2339 C C . ILE B 1 104 ? 10.922 12.828 -3.863 1 95.62 104 ILE B C 1
ATOM 2341 O O . ILE B 1 104 ? 10.664 12.055 -2.932 1 95.62 104 ILE B O 1
ATOM 2345 N N . GLY B 1 105 ? 11.164 14.094 -3.746 1 94 105 GLY B N 1
ATOM 2346 C CA . GLY B 1 105 ? 11.008 14.695 -2.434 1 94 105 GLY B CA 1
ATOM 2347 C C . GLY B 1 105 ? 9.57 15.102 -2.135 1 94 105 GLY B C 1
ATOM 2348 O O . GLY B 1 105 ? 8.711 15.039 -3.012 1 94 105 GLY B O 1
ATOM 2349 N N . THR B 1 106 ? 9.375 15.516 -0.858 1 93.94 106 THR B N 1
ATOM 2350 C CA . THR B 1 106 ? 8.023 15.852 -0.399 1 93.94 106 THR B CA 1
ATOM 2351 C C . THR B 1 106 ? 7.434 16.984 -1.232 1 93.94 106 THR B C 1
ATOM 2353 O O . THR B 1 106 ? 6.285 16.906 -1.67 1 93.94 106 THR B O 1
ATOM 2356 N N . GLU B 1 107 ? 8.211 18 -1.472 1 92.19 107 GLU B N 1
ATOM 2357 C CA . GLU B 1 107 ? 7.727 19.141 -2.238 1 92.19 107 GLU B CA 1
ATOM 2358 C C . GLU B 1 107 ? 7.352 18.734 -3.66 1 92.19 107 GLU B C 1
ATOM 2360 O O . GLU B 1 107 ? 6.273 19.094 -4.148 1 92.19 107 GLU B O 1
ATOM 2365 N N . GLU B 1 108 ? 8.211 18.062 -4.301 1 95.06 108 GLU B N 1
ATOM 2366 C CA . GLU B 1 108 ? 7.961 17.609 -5.664 1 95.06 108 GLU B CA 1
ATOM 2367 C C . GLU B 1 108 ? 6.77 16.656 -5.719 1 95.06 108 GLU B C 1
ATOM 2369 O O . GLU B 1 108 ? 5.988 16.688 -6.672 1 95.06 108 GLU B O 1
ATOM 2374 N N . ALA B 1 109 ? 6.676 15.82 -4.707 1 97 109 ALA B N 1
ATOM 2375 C CA . ALA B 1 109 ? 5.566 14.875 -4.637 1 97 109 ALA B CA 1
ATOM 2376 C C . ALA B 1 109 ? 4.23 15.602 -4.516 1 97 109 ALA B C 1
ATOM 2378 O O . ALA B 1 109 ? 3.262 15.25 -5.188 1 97 109 ALA B O 1
ATOM 2379 N N . LEU B 1 110 ? 4.219 16.578 -3.684 1 95.81 110 LEU B N 1
ATOM 2380 C CA . LEU B 1 110 ? 3.012 17.391 -3.547 1 95.81 110 LEU B CA 1
ATOM 2381 C C . LEU B 1 110 ? 2.627 18.016 -4.879 1 95.81 110 LEU B C 1
ATOM 2383 O O . LEU B 1 110 ? 1.459 17.984 -5.273 1 95.81 110 LEU B O 1
ATOM 2387 N N . GLY B 1 111 ? 3.594 18.578 -5.523 1 95.38 111 GLY B N 1
ATOM 2388 C CA . GLY B 1 111 ? 3.35 19.156 -6.836 1 95.38 111 GLY B CA 1
ATOM 2389 C C . GLY B 1 111 ? 2.818 18.156 -7.84 1 95.38 111 GLY B C 1
ATOM 2390 O O . GLY B 1 111 ? 1.887 18.453 -8.594 1 95.38 111 GLY B O 1
ATOM 2391 N N . LEU B 1 112 ? 3.381 16.984 -7.855 1 96.56 112 LEU B N 1
ATOM 2392 C CA . LEU B 1 112 ? 2.965 15.914 -8.75 1 96.56 112 LEU B CA 1
ATOM 2393 C C . LEU B 1 112 ? 1.506 15.539 -8.508 1 96.56 112 LEU B C 1
ATOM 2395 O O . LEU B 1 112 ? 0.725 15.422 -9.461 1 96.56 112 LEU B O 1
ATOM 2399 N N . LEU B 1 113 ? 1.143 15.391 -7.27 1 97.56 113 LEU B N 1
ATOM 2400 C CA . LEU B 1 113 ? -0.218 14.984 -6.934 1 97.56 113 LEU B CA 1
ATOM 2401 C C . LEU B 1 113 ? -1.214 16.094 -7.262 1 97.56 113 LEU B C 1
ATOM 2403 O O . LEU B 1 113 ? -2.344 15.812 -7.668 1 97.56 113 LEU B O 1
ATOM 2407 N N . LYS B 1 114 ? -0.846 17.297 -7.07 1 95 114 LYS B N 1
ATOM 2408 C CA . LYS B 1 114 ? -1.71 18.422 -7.426 1 95 114 LYS B CA 1
ATOM 2409 C C . LYS B 1 114 ? -1.946 18.469 -8.93 1 95 114 LYS B C 1
ATOM 2411 O O . LYS B 1 114 ? -3.068 18.719 -9.383 1 95 114 LYS B O 1
ATOM 2416 N N . LYS B 1 115 ? -0.932 18.219 -9.695 1 96.06 115 LYS B N 1
ATOM 2417 C CA . LYS B 1 115 ? -1.027 18.219 -11.148 1 96.06 115 LYS B CA 1
ATOM 2418 C C . LYS B 1 115 ? -1.976 17.141 -11.648 1 96.06 115 LYS B C 1
ATOM 2420 O O . LYS B 1 115 ? -2.66 17.328 -12.656 1 96.06 115 LYS B O 1
ATOM 2425 N N . LYS B 1 116 ? -2.059 16.047 -10.93 1 96.94 116 LYS B N 1
ATOM 2426 C CA . LYS B 1 116 ? -2.932 14.945 -11.312 1 96.94 116 LYS B CA 1
ATOM 2427 C C . LYS B 1 116 ? -4.387 15.242 -10.953 1 96.94 116 LYS B C 1
ATOM 2429 O O . LYS B 1 116 ? -5.289 14.492 -11.328 1 96.94 116 LYS B O 1
ATOM 2434 N N . ASN B 1 117 ? -4.648 16.266 -10.18 1 95.94 117 ASN B N 1
ATOM 2435 C CA . ASN B 1 117 ? -5.961 16.781 -9.828 1 95.94 117 ASN B CA 1
ATOM 2436 C C . ASN B 1 117 ? -6.766 15.789 -9 1 95.94 117 ASN B C 1
ATOM 2438 O O . ASN B 1 117 ? -7.957 15.578 -9.25 1 95.94 117 ASN B O 1
ATOM 2442 N N . TYR B 1 118 ? -6.047 15.141 -8.141 1 97.31 118 TYR B N 1
ATOM 2443 C CA . TYR B 1 118 ? -6.762 14.32 -7.172 1 97.31 118 TYR B CA 1
ATOM 2444 C C . TYR B 1 118 ? -7.645 15.18 -6.273 1 97.31 118 TYR B C 1
ATOM 2446 O O . TYR B 1 118 ? -7.262 16.297 -5.898 1 97.31 118 TYR B O 1
ATOM 2454 N N . ARG B 1 119 ? -8.805 14.641 -5.824 1 96.56 119 ARG B N 1
ATOM 2455 C CA . ARG B 1 119 ? -9.758 15.406 -5.027 1 96.56 119 ARG B CA 1
ATOM 2456 C C . ARG B 1 119 ? -9.438 15.297 -3.539 1 96.56 119 ARG B C 1
ATOM 2458 O O . ARG B 1 119 ? -9.812 16.172 -2.754 1 96.56 119 ARG B O 1
ATOM 2465 N N . PHE B 1 120 ? -8.758 14.242 -3.16 1 97.19 120 PHE B N 1
ATOM 2466 C CA . PHE B 1 120 ? -8.477 14.055 -1.741 1 97.19 120 PHE B CA 1
ATOM 2467 C C . PHE B 1 120 ? -7.504 15.117 -1.238 1 97.19 120 PHE B C 1
ATOM 2469 O O . PHE B 1 120 ? -6.812 15.758 -2.031 1 97.19 120 PHE B O 1
ATOM 2476 N N . ARG B 1 121 ? -7.453 15.367 0.093 1 94.25 121 ARG B N 1
ATOM 2477 C CA . ARG B 1 121 ? -6.555 16.344 0.705 1 94.25 121 ARG B CA 1
ATOM 2478 C C . ARG B 1 121 ? -5.129 15.805 0.769 1 94.25 121 ARG B C 1
ATOM 2480 O O . ARG B 1 121 ? -4.91 14.633 1.104 1 94.25 121 ARG B O 1
ATOM 2487 N N . LYS B 1 122 ? -4.242 16.656 0.368 1 96.5 122 LYS B N 1
ATOM 2488 C CA . LYS B 1 122 ? -2.816 16.344 0.412 1 96.5 122 LYS B CA 1
ATOM 2489 C C . LYS B 1 122 ? -2.131 17.047 1.58 1 96.5 122 LYS B C 1
ATOM 2491 O O . LYS B 1 122 ? -2.156 18.266 1.672 1 96.5 122 LYS B O 1
ATOM 2496 N N . GLY B 1 123 ? -1.583 16.203 2.459 1 95.25 123 GLY B N 1
ATOM 2497 C CA . GLY B 1 123 ? -0.995 16.766 3.664 1 95.25 123 GLY B CA 1
ATOM 2498 C C . GLY B 1 123 ? 0.486 16.469 3.801 1 95.25 123 GLY B C 1
ATOM 2499 O O . GLY B 1 123 ? 1.038 15.672 3.037 1 95.25 123 GLY B O 1
ATOM 2500 N N . ALA B 1 124 ? 1.105 17.156 4.691 1 94.5 124 ALA B N 1
ATOM 2501 C CA . ALA B 1 124 ? 2.498 16.953 5.078 1 94.5 124 ALA B CA 1
ATOM 2502 C C . ALA B 1 124 ? 2.676 17.094 6.59 1 94.5 124 ALA B C 1
ATOM 2504 O O . ALA B 1 124 ? 1.712 17.359 7.309 1 94.5 124 ALA B O 1
ATOM 2505 N N . ILE B 1 125 ? 3.887 16.734 6.961 1 90.75 125 ILE B N 1
ATOM 2506 C CA . ILE B 1 125 ? 4.156 16.797 8.391 1 90.75 125 ILE B CA 1
ATOM 2507 C C . ILE B 1 125 ? 5.121 17.953 8.68 1 90.75 125 ILE B C 1
ATOM 2509 O O . ILE B 1 125 ? 5.996 18.25 7.863 1 90.75 125 ILE B O 1
ATOM 2513 N N . ILE B 1 126 ? 4.863 18.578 9.82 1 89.5 126 ILE B N 1
ATOM 2514 C CA . ILE B 1 126 ? 5.844 19.516 10.359 1 89.5 126 ILE B CA 1
ATOM 2515 C C . ILE B 1 126 ? 6.281 19.062 11.75 1 89.5 126 ILE B C 1
ATOM 2517 O O . ILE B 1 126 ? 5.473 18.547 12.523 1 89.5 126 ILE B O 1
ATOM 2521 N N . SER B 1 127 ? 7.551 19.172 11.977 1 85.56 127 SER B N 1
ATOM 2522 C CA . SER B 1 127 ? 8.086 18.812 13.289 1 85.56 127 SER B CA 1
ATOM 2523 C C . SER B 1 127 ? 8.398 20.062 14.117 1 85.56 127 SER B C 1
ATOM 2525 O O . SER B 1 127 ? 9.117 20.953 13.664 1 85.56 127 SER B O 1
ATOM 2527 N N . LEU B 1 128 ? 7.938 19.984 15.344 1 87 128 LEU B N 1
ATOM 2528 C CA . LEU B 1 128 ? 8.133 21.125 16.234 1 87 128 LEU B CA 1
ATOM 2529 C C . LEU B 1 128 ? 9.531 21.125 16.828 1 87 128 LEU B C 1
ATOM 2531 O O . LEU B 1 128 ? 9.875 21.984 17.641 1 87 128 LEU B O 1
ATOM 2535 N N . ARG B 1 129 ? 10.289 20.141 16.344 1 87.25 129 ARG B N 1
ATOM 2536 C CA . ARG B 1 129 ? 11.695 20.125 16.75 1 87.25 129 ARG B CA 1
ATOM 2537 C C . ARG B 1 129 ? 12.508 21.125 15.945 1 87.25 129 ARG B C 1
ATOM 2539 O O . ARG B 1 129 ? 13.617 21.484 16.344 1 87.25 129 ARG B O 1
ATOM 2546 N N . TYR B 1 130 ? 11.969 21.594 14.852 1 90.88 130 TYR B N 1
ATOM 2547 C CA . TYR B 1 130 ? 12.672 22.531 13.984 1 90.88 130 TYR B CA 1
ATOM 2548 C C . TYR B 1 130 ? 12.328 23.969 14.344 1 90.88 130 TYR B C 1
ATOM 2550 O O . TYR B 1 130 ? 11.281 24.234 14.945 1 90.88 130 TYR B O 1
ATOM 2558 N N . PRO B 1 131 ? 13.297 24.875 13.945 1 92.81 131 PRO B N 1
ATOM 2559 C CA . PRO B 1 131 ? 13.008 26.297 14.188 1 92.81 131 PRO B CA 1
ATOM 2560 C C . PRO B 1 131 ? 11.844 26.812 13.344 1 92.81 131 PRO B C 1
ATOM 2562 O O . PRO B 1 131 ? 11.516 26.219 12.312 1 92.81 131 PRO B O 1
ATOM 2565 N N . PHE B 1 132 ? 11.234 27.891 13.883 1 93.75 132 PHE B N 1
ATOM 2566 C CA . PHE B 1 132 ? 10.062 28.5 13.281 1 93.75 132 PHE B CA 1
ATOM 2567 C C . PHE B 1 132 ? 10.281 28.734 11.789 1 93.75 132 PHE B C 1
ATOM 2569 O O . PHE B 1 132 ? 9.422 28.391 10.969 1 93.75 132 PHE B O 1
ATOM 2576 N N . GLU B 1 133 ? 11.43 29.188 11.406 1 93.25 133 GLU B N 1
ATOM 2577 C CA . GLU B 1 133 ? 11.703 29.547 10.016 1 93.25 133 GLU B CA 1
ATOM 2578 C C . GLU B 1 133 ? 11.68 28.312 9.117 1 93.25 133 GLU B C 1
ATOM 2580 O O . GLU B 1 133 ? 11.172 28.375 7.996 1 93.25 133 GLU B O 1
ATOM 2585 N N . LYS B 1 134 ? 12.172 27.25 9.594 1 92.81 134 LYS B N 1
ATOM 2586 C CA . LYS B 1 134 ? 12.188 26.016 8.828 1 92.81 134 LYS B CA 1
ATOM 2587 C C . LYS B 1 134 ? 10.781 25.438 8.688 1 92.81 134 LYS B C 1
ATOM 2589 O O . LYS B 1 134 ? 10.43 24.906 7.633 1 92.81 134 LYS B O 1
ATOM 2594 N N . ILE B 1 135 ? 10.102 25.531 9.758 1 92.69 135 ILE B N 1
ATOM 2595 C CA . ILE B 1 135 ? 8.727 25.047 9.734 1 92.69 135 ILE B CA 1
ATOM 2596 C C . ILE B 1 135 ? 7.91 25.859 8.727 1 92.69 135 ILE B C 1
ATOM 2598 O O . ILE B 1 135 ? 7.148 25.281 7.941 1 92.69 135 ILE B O 1
ATOM 2602 N N . MET B 1 136 ? 8.141 27.156 8.734 1 91.5 136 MET B N 1
ATOM 2603 C CA . MET B 1 136 ? 7.391 28.031 7.832 1 91.5 136 MET B CA 1
ATOM 2604 C C . MET B 1 136 ? 7.762 27.75 6.379 1 91.5 136 MET B C 1
ATOM 2606 O O . MET B 1 136 ? 6.914 27.844 5.488 1 91.5 136 MET B O 1
ATOM 2610 N N . GLU B 1 137 ? 8.977 27.438 6.145 1 90.62 137 GLU B N 1
ATOM 2611 C CA . GLU B 1 137 ? 9.391 27.031 4.801 1 90.62 137 GLU B CA 1
ATOM 2612 C C . GLU B 1 137 ? 8.594 25.828 4.316 1 90.62 137 GLU B C 1
ATOM 2614 O O . GLU B 1 137 ? 8.211 25.766 3.146 1 90.62 137 GLU B O 1
ATOM 2619 N N . ARG B 1 138 ? 8.391 24.953 5.188 1 89.12 138 ARG B N 1
ATOM 2620 C CA . ARG B 1 138 ? 7.629 23.75 4.855 1 89.12 138 ARG B CA 1
ATOM 2621 C C . ARG B 1 138 ? 6.164 24.078 4.602 1 89.12 138 ARG B C 1
ATOM 2623 O O . ARG B 1 138 ? 5.547 23.531 3.686 1 89.12 138 ARG B O 1
ATOM 2630 N N . ILE B 1 139 ? 5.703 24.906 5.387 1 89.5 139 ILE B N 1
ATOM 2631 C CA . ILE B 1 139 ? 4.301 25.281 5.262 1 89.5 139 ILE B CA 1
ATOM 2632 C C . ILE B 1 139 ? 4.07 25.984 3.92 1 89.5 139 ILE B C 1
ATOM 2634 O O . ILE B 1 139 ? 3.02 25.812 3.297 1 89.5 139 ILE B O 1
ATOM 2638 N N . ARG B 1 140 ? 5.039 26.594 3.447 1 87.19 140 ARG B N 1
ATOM 2639 C CA . ARG B 1 140 ? 4.934 27.344 2.195 1 87.19 140 ARG B CA 1
ATOM 2640 C C . ARG B 1 140 ? 4.938 26.391 0.998 1 87.19 140 ARG B C 1
ATOM 2642 O O . ARG B 1 140 ? 4.645 26.812 -0.127 1 87.19 140 ARG B O 1
ATOM 2649 N N . LEU B 1 141 ? 5.156 25.078 1.263 1 84.56 141 LEU B N 1
ATOM 2650 C CA . LEU B 1 141 ? 5.094 24.078 0.205 1 84.56 141 LEU B CA 1
ATOM 2651 C C . LEU B 1 141 ? 3.684 23.984 -0.371 1 84.56 141 LEU B C 1
ATOM 2653 O O . LEU B 1 141 ? 3.496 23.484 -1.484 1 84.56 141 LEU B O 1
ATOM 2657 N N . GLY B 1 142 ? 2.693 24.328 0.482 1 86.19 142 GLY B N 1
ATOM 2658 C CA . GLY B 1 142 ? 1.35 24.453 -0.058 1 86.19 142 GLY B CA 1
ATOM 2659 C C . GLY B 1 142 ? 0.524 23.188 0.081 1 86.19 142 GLY B C 1
ATOM 2660 O O . GLY B 1 142 ? -0.336 22.906 -0.755 1 86.19 142 GLY B O 1
ATOM 2661 N N . ALA B 1 143 ? 0.863 22.359 1.054 1 93.06 143 ALA B N 1
ATOM 2662 C CA . ALA B 1 143 ? -0.028 21.234 1.337 1 93.06 143 ALA B CA 1
ATOM 2663 C C . ALA B 1 143 ? -1.407 21.734 1.768 1 93.06 143 ALA B C 1
ATOM 2665 O O . ALA B 1 143 ? -1.567 22.891 2.154 1 93.06 143 ALA B O 1
ATOM 2666 N N . ASP B 1 144 ? -2.404 20.875 1.576 1 91.25 144 ASP B N 1
ATOM 2667 C CA . ASP B 1 144 ? -3.752 21.234 2.004 1 91.25 144 ASP B CA 1
ATOM 2668 C C . ASP B 1 144 ? -3.84 21.328 3.525 1 91.25 144 ASP B C 1
ATOM 2670 O O . ASP B 1 144 ? -4.637 22.094 4.062 1 91.25 144 ASP B O 1
ATOM 2674 N N . PHE B 1 145 ? -3.014 20.562 4.199 1 90.62 145 PHE B N 1
ATOM 2675 C CA . PHE B 1 145 ? -2.943 20.578 5.656 1 90.62 145 PHE B CA 1
ATOM 2676 C C . PHE B 1 145 ? -1.589 20.078 6.141 1 90.62 145 PHE B C 1
ATOM 2678 O O . PHE B 1 145 ? -0.841 19.453 5.379 1 90.62 145 PHE B O 1
ATOM 2685 N N . TYR B 1 146 ? -1.309 20.359 7.438 1 90.81 146 TYR B N 1
ATOM 2686 C CA . TYR B 1 146 ? -0.075 19.891 8.062 1 90.81 146 TYR B CA 1
ATOM 2687 C C . TYR B 1 146 ? -0.356 19.266 9.422 1 90.81 146 TYR B C 1
ATOM 2689 O O . TYR B 1 146 ? -1.121 19.812 10.219 1 90.81 146 TYR B O 1
ATOM 2697 N N . HIS B 1 147 ? 0.234 18.078 9.578 1 88.38 147 HIS B N 1
ATOM 2698 C CA . HIS B 1 147 ? 0.249 17.484 10.906 1 88.38 147 HIS B CA 1
ATOM 2699 C C . HIS B 1 147 ? 1.491 17.906 11.688 1 88.38 147 HIS B C 1
ATOM 2701 O O . HIS B 1 147 ? 2.617 17.703 11.227 1 88.38 147 HIS B O 1
ATOM 2707 N N . ALA B 1 148 ? 1.229 18.5 12.867 1 86 148 ALA B N 1
ATOM 2708 C CA . ALA B 1 148 ? 2.35 18.891 13.727 1 86 148 ALA B CA 1
ATOM 2709 C C . ALA B 1 148 ? 2.717 17.75 14.68 1 86 148 ALA B C 1
ATOM 2711 O O . ALA B 1 148 ? 1.874 17.281 15.445 1 86 148 ALA B O 1
ATOM 2712 N N . ILE B 1 149 ? 3.992 17.328 14.547 1 79.81 149 ILE B N 1
ATOM 2713 C CA . ILE B 1 149 ? 4.43 16.25 15.414 1 79.81 149 ILE B CA 1
ATOM 2714 C C . ILE B 1 149 ? 5.48 16.766 16.391 1 79.81 149 ILE B C 1
ATOM 2716 O O . ILE B 1 149 ? 6.008 17.859 16.219 1 79.81 149 ILE B O 1
ATOM 2720 N N . ASN B 1 150 ? 5.711 15.961 17.562 1 80.31 150 ASN B N 1
ATOM 2721 C CA . ASN B 1 150 ? 6.695 16.266 18.594 1 80.31 150 ASN B CA 1
ATOM 2722 C C . ASN B 1 150 ? 6.273 17.484 19.422 1 80.31 150 ASN B C 1
ATOM 2724 O O . ASN B 1 150 ? 7.082 18.375 19.672 1 80.31 150 ASN B O 1
ATOM 2728 N N . TYR B 1 151 ? 5.047 17.516 19.703 1 79.25 151 TYR B N 1
ATOM 2729 C CA . TYR B 1 151 ? 4.543 18.578 20.547 1 79.25 151 TYR B CA 1
ATOM 2730 C C . TYR B 1 151 ? 4.754 18.25 22.031 1 79.25 151 TYR B C 1
ATOM 2732 O O . TYR B 1 151 ? 4.574 17.094 22.438 1 79.25 151 TYR B O 1
ATOM 2740 N N . ASP B 1 152 ? 5.191 19.141 22.688 1 81.31 152 ASP B N 1
ATOM 2741 C CA . ASP B 1 152 ? 5.141 19.156 24.156 1 81.31 152 ASP B CA 1
ATOM 2742 C C . ASP B 1 152 ? 4.859 20.562 24.672 1 81.31 152 ASP B C 1
ATOM 2744 O O . ASP B 1 152 ? 4.871 21.531 23.906 1 81.31 152 ASP B O 1
ATOM 2748 N N . ALA B 1 153 ? 4.492 20.609 25.969 1 83.75 153 ALA B N 1
ATOM 2749 C CA . ALA B 1 153 ? 4.008 21.859 26.562 1 83.75 153 ALA B CA 1
ATOM 2750 C C . ALA B 1 153 ? 5.016 22.984 26.375 1 83.75 153 ALA B C 1
ATOM 2752 O O . ALA B 1 153 ? 4.637 24.156 26.297 1 83.75 153 ALA B O 1
ATOM 2753 N N . SER B 1 154 ? 6.266 22.672 26.266 1 88.5 154 SER B N 1
ATOM 2754 C CA . SER B 1 154 ? 7.305 23.672 26.094 1 88.5 154 SER B CA 1
ATOM 2755 C C . SER B 1 154 ? 7.238 24.328 24.719 1 88.5 154 SER B C 1
ATOM 2757 O O . SER B 1 154 ? 7.852 25.359 24.484 1 88.5 154 SER B O 1
ATOM 2759 N N . LYS B 1 155 ? 6.434 23.719 23.828 1 88.31 155 LYS B N 1
ATOM 2760 C CA . LYS B 1 155 ? 6.379 24.203 22.453 1 88.31 155 LYS B CA 1
ATOM 2761 C C . LYS B 1 155 ? 5.094 24.984 22.203 1 88.31 155 LYS B C 1
ATOM 2763 O O . LYS B 1 155 ? 4.75 25.266 21.047 1 88.31 155 LYS B O 1
ATOM 2768 N N . ASP B 1 156 ? 4.422 25.375 23.219 1 88 156 ASP B N 1
ATOM 2769 C CA . ASP B 1 156 ? 3.145 26.078 23.109 1 88 156 ASP B CA 1
ATOM 2770 C C . ASP B 1 156 ? 3.303 27.375 22.344 1 88 156 ASP B C 1
ATOM 2772 O O . ASP B 1 156 ? 2.496 27.688 21.453 1 88 156 ASP B O 1
ATOM 2776 N N . GLN B 1 157 ? 4.285 28.094 22.766 1 90.62 157 GLN B N 1
ATOM 2777 C CA . GLN B 1 157 ? 4.504 29.375 22.109 1 90.62 157 GLN B CA 1
ATOM 2778 C C . GLN B 1 157 ? 4.805 29.188 20.625 1 90.62 157 GLN B C 1
ATOM 2780 O O . GLN B 1 157 ? 4.273 29.906 19.781 1 90.62 157 GLN B O 1
ATOM 2785 N N . LEU B 1 158 ? 5.66 28.266 20.328 1 90.44 158 LEU B N 1
ATOM 2786 C CA . LEU B 1 158 ? 6.004 27.984 18.938 1 90.44 158 LEU B CA 1
ATOM 2787 C C . LEU B 1 158 ? 4.762 27.578 18.141 1 90.44 158 LEU B C 1
ATOM 2789 O O . LEU B 1 158 ? 4.543 28.094 17.031 1 90.44 158 LEU B O 1
ATOM 2793 N N . LEU B 1 159 ? 3.996 26.766 18.672 1 87.75 159 LEU B N 1
ATOM 2794 C CA . LEU B 1 159 ? 2.787 26.281 18.016 1 87.75 159 LEU B CA 1
ATOM 2795 C C . LEU B 1 159 ? 1.823 27.438 17.75 1 87.75 159 LEU B C 1
ATOM 2797 O O . LEU B 1 159 ? 1.201 27.5 16.688 1 87.75 159 LEU B O 1
ATOM 2801 N N . SER B 1 160 ? 1.738 28.297 18.703 1 88.88 160 SER B N 1
ATOM 2802 C CA . SER B 1 160 ? 0.869 29.453 18.547 1 88.88 160 SER B CA 1
ATOM 2803 C C . SER B 1 160 ? 1.332 30.344 17.391 1 88.88 160 SER B C 1
ATOM 2805 O O . SER B 1 160 ? 0.513 30.828 16.609 1 88.88 160 SER B O 1
ATOM 2807 N N . MET B 1 161 ? 2.607 30.531 17.328 1 91.5 161 MET B N 1
ATOM 2808 C CA . MET B 1 161 ? 3.172 31.328 16.234 1 91.5 161 MET B CA 1
ATOM 2809 C C . MET B 1 161 ? 2.889 30.688 14.891 1 91.5 161 MET B C 1
ATOM 2811 O O . MET B 1 161 ? 2.523 31.375 13.938 1 91.5 161 MET B O 1
ATOM 2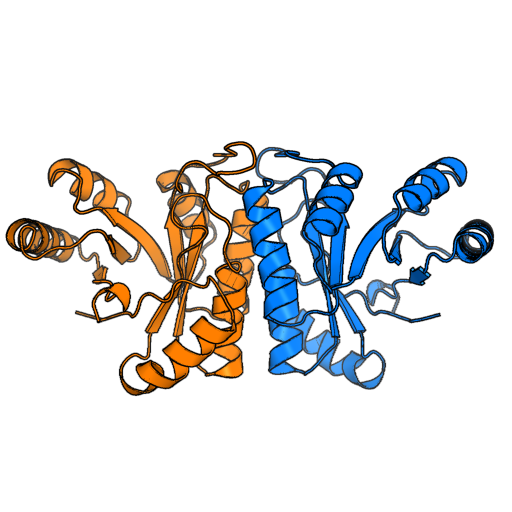815 N N . ILE B 1 162 ? 3.076 29.406 14.844 1 89.44 162 ILE B N 1
ATOM 2816 C CA . ILE B 1 162 ? 2.846 28.656 13.617 1 89.44 162 ILE B CA 1
ATOM 2817 C C . ILE B 1 162 ? 1.381 28.781 13.203 1 89.44 162 ILE B C 1
ATOM 2819 O O . ILE B 1 162 ? 1.076 29.016 12.031 1 89.44 162 ILE B O 1
ATOM 2823 N N . TYR B 1 163 ? 0.529 28.672 14.156 1 86.62 163 TYR B N 1
ATOM 2824 C CA . TYR B 1 163 ? -0.901 28.75 13.883 1 86.62 163 TYR B CA 1
ATOM 2825 C C . TYR B 1 163 ? -1.275 30.125 13.312 1 86.62 163 TYR B C 1
ATOM 2827 O O . TYR B 1 163 ? -2.062 30.203 12.367 1 86.62 163 TYR B O 1
ATOM 2835 N N . ARG B 1 164 ? -0.749 31.078 13.883 1 88.44 164 ARG B N 1
ATOM 2836 C CA . ARG B 1 164 ? -1.039 32.438 13.438 1 88.44 164 ARG B CA 1
ATOM 2837 C C . ARG B 1 164 ? -0.609 32.656 11.992 1 88.44 164 ARG B C 1
ATOM 2839 O O . ARG B 1 164 ? -1.376 33.188 11.18 1 88.44 164 ARG B O 1
ATOM 2846 N N . GLU B 1 165 ? 0.545 32.219 11.742 1 87 165 GLU B N 1
ATOM 2847 C CA . GLU B 1 165 ? 1.067 32.406 10.391 1 87 165 GLU B CA 1
ATOM 2848 C C . GLU B 1 165 ? 0.332 31.516 9.383 1 87 165 GLU B C 1
ATOM 2850 O O . GLU B 1 165 ? 0.042 31.953 8.266 1 87 165 GLU B O 1
ATOM 2855 N N . ALA B 1 166 ? 0.112 30.281 9.789 1 85.88 166 ALA B N 1
ATOM 2856 C CA . ALA B 1 166 ? -0.609 29.359 8.914 1 85.88 166 ALA B CA 1
ATOM 2857 C C . ALA B 1 166 ? -2.006 29.875 8.594 1 85.88 166 ALA B C 1
ATOM 2859 O O . ALA B 1 166 ? -2.488 29.734 7.469 1 85.88 166 ALA B O 1
ATOM 2860 N N . SER B 1 167 ? -2.635 30.484 9.562 1 84.56 167 SER B N 1
ATOM 2861 C CA . SER B 1 167 ? -3.965 31.047 9.375 1 84.56 167 SER B CA 1
ATOM 2862 C C . SER B 1 167 ? -3.945 32.156 8.344 1 84.56 167 SER B C 1
ATOM 2864 O O . SER B 1 167 ? -4.855 32.281 7.516 1 84.56 167 SER B O 1
ATOM 2866 N N . ARG B 1 168 ? -2.992 32.875 8.391 1 86.12 168 ARG B N 1
ATOM 2867 C CA . ARG B 1 168 ? -2.842 33.969 7.438 1 86.12 168 ARG B CA 1
ATOM 2868 C C . ARG B 1 168 ? -2.695 33.438 6.016 1 86.12 168 ARG B C 1
ATOM 2870 O O . ARG B 1 168 ? -3.16 34.094 5.062 1 86.12 168 ARG B O 1
ATOM 2877 N N . LEU B 1 169 ? -2.117 32.312 5.945 1 83.56 169 LEU B N 1
ATOM 2878 C CA . LEU B 1 169 ? -1.873 31.703 4.641 1 83.56 169 LEU B CA 1
ATOM 2879 C C . LEU B 1 169 ? -3.043 30.812 4.227 1 83.56 169 LEU B C 1
ATOM 2881 O O . LEU B 1 169 ? -3.051 30.266 3.121 1 83.56 169 LEU B O 1
ATOM 2885 N N . GLY B 1 170 ? -3.986 30.578 5.129 1 82.69 170 GLY B N 1
ATOM 2886 C CA . GLY B 1 170 ? -5.133 29.734 4.828 1 82.69 170 GLY B CA 1
ATOM 2887 C C . GLY B 1 170 ? -4.812 28.25 4.902 1 82.69 170 GLY B C 1
ATOM 2888 O O . GLY B 1 170 ? -5.438 27.438 4.211 1 82.69 170 GLY B O 1
ATOM 2889 N N . VAL B 1 171 ? -3.752 27.938 5.598 1 82.12 171 VAL B N 1
ATOM 2890 C CA . VAL B 1 171 ? -3.33 26.547 5.727 1 82.12 171 VAL B CA 1
ATOM 2891 C C . VAL B 1 171 ? -3.83 25.969 7.051 1 82.12 171 VAL B C 1
ATOM 2893 O O . VAL B 1 171 ? -3.799 26.656 8.078 1 82.12 171 VAL B O 1
ATOM 2896 N N . LYS B 1 172 ? -4.309 24.734 6.98 1 82.56 172 LYS B N 1
ATOM 2897 C CA . LYS B 1 172 ? -4.824 24.078 8.18 1 82.56 172 LYS B CA 1
ATOM 2898 C C . LYS B 1 172 ? -3.73 23.281 8.891 1 82.56 172 LYS B C 1
ATOM 2900 O O . LYS B 1 172 ? -2.961 22.562 8.25 1 82.56 172 LYS B O 1
ATOM 2905 N N . ILE B 1 173 ? -3.635 23.547 10.18 1 79.06 173 ILE B N 1
ATOM 2906 C CA . ILE B 1 173 ? -2.73 22.766 11.023 1 79.06 173 ILE B CA 1
ATOM 2907 C C . ILE B 1 173 ? -3.539 21.828 11.922 1 79.06 173 ILE B C 1
ATOM 2909 O O . ILE B 1 173 ? -4.453 22.281 12.625 1 79.06 173 ILE B O 1
ATOM 2913 N N . LEU B 1 174 ? -3.246 20.578 11.828 1 74.94 174 LEU B N 1
ATOM 2914 C CA . LEU B 1 174 ? -3.926 19.594 12.664 1 74.94 174 LEU B CA 1
ATOM 2915 C C . LEU B 1 174 ? -2.99 19.062 13.75 1 74.94 174 LEU B C 1
ATOM 2917 O O . LEU B 1 174 ? -1.853 18.688 13.469 1 74.94 174 LEU B O 1
ATOM 2921 N N . CYS B 1 175 ? -3.561 19.156 14.953 1 67.62 175 CYS B N 1
ATOM 2922 C CA . CYS B 1 175 ? -2.764 18.656 16.078 1 67.62 175 CYS B CA 1
ATOM 2923 C C . CYS B 1 175 ? -3.053 17.188 16.344 1 67.62 175 CYS B C 1
ATOM 2925 O O . CYS B 1 175 ? -4.215 16.766 16.359 1 67.62 175 CYS B O 1
ATOM 2927 N N . ILE B 1 176 ? -1.932 16.438 16.422 1 68.38 176 ILE B N 1
ATOM 2928 C CA . ILE B 1 176 ? -2.041 14.992 16.594 1 68.38 176 ILE B CA 1
ATOM 2929 C C . ILE B 1 176 ? -2.098 14.656 18.094 1 68.38 176 ILE B C 1
ATOM 2931 O O . ILE B 1 176 ? -1.352 15.227 18.891 1 68.38 176 ILE B O 1
ATOM 2935 N N . TYR B 1 177 ? -3.174 14.008 18.422 1 63.12 177 TYR B N 1
ATOM 2936 C CA . TYR B 1 177 ? -3.207 13.383 19.75 1 63.12 177 TYR B CA 1
ATOM 2937 C C . TYR B 1 177 ? -2.736 11.938 19.672 1 63.12 177 TYR B C 1
ATOM 2939 O O . TYR B 1 177 ? -3.061 11.219 18.734 1 63.12 177 TYR B O 1
ATOM 2947 N N . SER B 1 178 ? -1.59 11.562 20.312 1 60.09 178 SER B N 1
ATOM 2948 C CA . SER B 1 178 ? -1.146 10.172 20.344 1 60.09 178 SER B CA 1
ATOM 2949 C C . SER B 1 178 ? -1.427 9.539 21.703 1 60.09 178 SER B C 1
ATOM 2951 O O . SER B 1 178 ? -1.456 10.234 22.719 1 60.09 178 SER B O 1
ATOM 2953 N N . PHE B 1 179 ? -2.09 8.312 21.688 1 50.81 179 PHE B N 1
ATOM 2954 C CA . PHE B 1 179 ? -2.334 7.637 22.953 1 50.81 179 PHE B CA 1
ATOM 2955 C C . PHE B 1 179 ? -1.037 7.465 23.734 1 50.81 179 PHE B C 1
ATOM 2957 O O . PHE B 1 179 ? -1.061 7.137 24.922 1 50.81 179 PHE B O 1
ATOM 2964 N N . ARG B 1 180 ? 0.122 7.477 23.25 1 47.06 180 ARG B N 1
ATOM 2965 C CA . ARG B 1 180 ? 1.227 7.195 24.172 1 47.06 180 ARG B CA 1
ATOM 2966 C C . ARG B 1 180 ? 1.061 7.953 25.484 1 47.06 180 ARG B C 1
ATOM 2968 O O . ARG B 1 180 ? 1.631 7.57 26.5 1 47.06 180 ARG B O 1
ATOM 2975 N N . ASP B 1 181 ? 0.47 9.008 25.453 1 38.34 181 ASP B N 1
ATOM 2976 C CA . ASP B 1 181 ? 0.448 9.875 26.625 1 38.34 181 ASP B CA 1
ATOM 2977 C C . ASP B 1 181 ? -0.656 9.453 27.594 1 38.34 181 ASP B C 1
ATOM 2979 O O . ASP B 1 181 ? -0.925 10.156 28.578 1 38.34 181 ASP B O 1
ATOM 2983 N N . TRP B 1 182 ? -1.46 8.445 27.234 1 31.94 182 TRP B N 1
ATOM 2984 C CA . TRP B 1 182 ? -2.248 8.008 28.375 1 31.94 182 TRP B CA 1
ATOM 2985 C C . TRP B 1 182 ? -1.556 6.859 29.109 1 31.94 182 TRP B C 1
ATOM 2987 O O . TRP B 1 182 ? -0.927 6.004 28.484 1 31.94 182 TRP B O 1
#

Foldseek 3Di:
DAEEAEDEAADPVSSVVCCVVCVVPHQEYEYEACAPQHGGPQQLVSQVCCCPVVVGAYEYEDALQVDAPVVLVVSLVCCQVVVHQEYEYDNHHHHPDDGGPCNDHPLVSQVVSVVVVRPHFYEYEAELVDDLVVRVVVLVSDGQEYEYPDDDPVCVVVVVVNVVVCVVVVYYYYYYDYVVVD/DAEEEEDEAADPVSSVVCCVVCVVPHQEYEYEACAPQHGGPQQLVSQVCCCPVVVGAYEYEDALQVDAPVVLVVSLVCCQVVVHQEYEYDNHHHHPDDGGPCNDHPLVSQVVSVVVVRPHFYEYEAELVDDLVVSVVVLVSDGQEYEYPDDDPVCVVVVVVNVVVCVVVVYYYYYYDYVVVD

Nearest PDB structures (foldseek):
  1b5t-assembly1_B  TM=7.697E-01  e=7.029E-07  Escherichia coli
  5ume-assembly3_E  TM=7.401E-01  e=3.590E-06  Haemophilus influenzae Rd KW20
  8uy1-assembly1_D  TM=7.294E-01  e=8.114E-06  Thermochaetoides thermophila DSM 1495
  7wmz-assembly5_D  TM=6.893E-01  e=1.043E-05  Mycolicibacterium smegmatis MC2 155
  7wmz-assembly3_B  TM=6.738E-01  e=5.326E-05  Mycolicibacterium smegmatis MC2 155

Radius of gyration: 21.34 Å; Cα contacts (8 Å, |Δi|>4): 777; chains: 2; bounding box: 39×68×57 Å

Organism: Staphylothermus marinus (strain ATCC 43588 / DSM 3639 / JCM 9404 / F1) (NCBI:txid399550)

pLDDT: mean 90.97, std 10.53, range [31.94, 98.88]

InterPro domains:
  IPR029041 FAD-linked oxidoreductase-like [SSF51730] (3-145)

Solvent-accessible surface area (backbone atoms only — not comparable to full-atom values): 18837 Å² total; per-residue (Å²): 129,63,70,31,36,43,48,73,38,69,43,55,68,58,43,52,53,49,45,73,68,36,50,90,79,37,63,34,34,35,23,54,44,32,71,86,15,39,62,27,27,27,15,56,49,49,34,48,48,40,30,60,75,66,70,40,45,28,29,21,30,46,43,29,31,31,28,18,49,34,44,50,48,7,47,51,38,30,36,54,61,72,63,40,58,26,41,29,43,36,51,66,52,70,50,75,44,49,57,77,52,55,58,53,51,58,65,57,46,52,51,52,49,57,72,69,62,61,84,47,43,44,28,30,67,40,54,63,83,51,55,71,69,59,43,51,56,55,58,68,65,60,48,60,29,31,39,50,40,76,79,50,85,90,41,49,66,58,50,52,51,49,49,55,53,30,53,75,70,71,39,46,69,33,51,62,43,51,62,86,77,105,131,60,70,30,36,42,47,72,38,70,42,57,69,58,44,50,53,48,44,72,68,38,51,89,80,37,64,32,35,35,22,54,45,31,71,86,15,40,62,27,28,28,15,55,50,50,33,50,48,41,30,60,74,66,70,40,44,28,30,22,30,45,44,28,30,29,27,17,48,33,46,50,48,8,46,51,38,31,37,52,63,70,62,41,59,26,42,29,42,36,50,63,52,70,48,75,44,51,57,78,51,57,59,51,52,56,64,58,45,52,52,52,48,57,73,69,62,63,85,49,42,43,28,30,70,39,53,61,84,50,55,70,69,58,43,50,55,56,58,66,66,62,48,60,28,31,39,48,40,78,79,50,83,90,40,48,67,58,51,50,54,50,49,55,54,32,53,74,70,71,38,46,66,32,52,62,44,55,64,84,79,106